Protein 2OOC (pdb70)

CATH classification: 1.20.120.160

InterPro domains:
  IPR008207 Signal transduction histidine kinase, phosphotransfer (Hpt) domain [PF01627] (52-93)
  IPR036641 HPT domain superfamily [G3DSA:1.20.120.160] (1-112)
  IPR036641 HPT domain superfamily [SSF47226] (10-99)

Organism: Caulobacter vibrioides (strain ATCC 19089 / CIP 103742 / CB 15) (NCBI:txid190650)

Sequence (207 aa):
GAVDFAYLEGFAAGDFAVVDEEVLALFRREQAALWAPLDPTHPGWKDAVHTVKGAARGVGAFNLGEVCERRCEAGQQESLEGVRTALDAALLDDIAAYAHEEQALRSLKGAVDFAYLEGFAAGDFAVVDEVLALFREEQAALWAPLDPTHPGWKDAVHTVKGAARGVGAFNLGEVCERCEAGQESLEEGVRTALDAALLDIAAYAHHEEQALRSSLKG

Radius of gyration: 18.31 Å; Cα contacts (8 Å, |Δi|>4): 243; chains: 2; bounding box: 39×39×58 Å

Secondary structure (DSSP, 8-state):
--S-HHHHHHHTTT-HHHHHHHHHHHHHHHHHH----TTSTTHHHHHHHHHHHHHHHT-HHHHHHHHHHHTTSS-HHHHHHHHHHHHHHHHHHHHHHHHHHH-/--S-HHHHHTT-BSBSHHHHHHHHHHHHHHHHH----TTSTTHHHHHHHHHHHHHHHT-HHHHHHHHHHHTTSS-HHHHHHHHHHHHHHHHHHHHHHHHHHHH-

Structure (mmCIF, N/CA/C/O backbone):
data_2OOC
#
_entry.id   2OOC
#
_cell.length_a   62.373
_cell.length_b   62.373
_cell.length_c   115.574
_cell.angle_alpha   90.000
_cell.angle_beta   90.000
_cell.angle_gamma   120.000
#
_symmetry.space_group_name_H-M   'P 32 2 1'
#
loop_
_entity.id
_entity.type
_entity.pdbx_description
1 polymer 'Histidine phosphotransferase'
2 non-polymer 'TETRAETHYLENE GLYCOL'
3 non-polymer GLYCEROL
4 water water
#
loop_
_atom_site.group_PDB
_atom_site.id
_atom_site.type_symbol
_atom_site.label_atom_id
_atom_site.label_alt_id
_atom_site.label_comp_id
_atom_site.label_asym_id
_atom_site.label_entity_id
_atom_site.label_seq_id
_atom_site.pdbx_PDB_ins_code
_atom_site.Cartn_x
_atom_site.Cartn_y
_atom_site.Cartn_z
_atom_site.occupancy
_atom_site.B_iso_or_equiv
_atom_site.auth_seq_id
_atom_site.auth_comp_id
_atom_site.auth_asym_id
_atom_site.auth_atom_id
_atom_site.pdbx_PDB_model_num
ATOM 1 N N . GLY A 1 9 ? 34.061 41.159 2.308 1.00 48.93 8 GLY A N 1
ATOM 2 C CA . GLY A 1 9 ? 33.167 39.977 2.489 1.00 46.20 8 GLY A CA 1
ATOM 3 C C . GLY A 1 9 ? 33.400 38.908 1.425 1.00 42.01 8 GLY A C 1
ATOM 4 O O . GLY A 1 9 ? 33.044 39.091 0.281 1.00 47.78 8 GLY A O 1
ATOM 5 N N . ALA A 1 10 ? 34.009 37.793 1.796 1.00 32.15 9 ALA A N 1
ATOM 6 C CA . ALA A 1 10 ? 34.143 36.627 0.890 1.00 29.96 9 ALA A CA 1
ATOM 7 C C . ALA A 1 10 ? 32.809 35.915 0.675 1.00 27.97 9 ALA A C 1
ATOM 8 O O . ALA A 1 10 ? 32.557 35.306 -0.404 1.00 30.08 9 ALA A O 1
ATOM 10 N N . VAL A 1 11 ? 31.960 35.924 1.699 1.00 25.81 10 VAL A N 1
ATOM 11 C CA . VAL A 1 11 ? 30.721 35.132 1.677 1.00 26.28 10 VAL A CA 1
ATOM 12 C C . VAL A 1 11 ? 29.502 36.027 1.741 1.00 28.69 10 VAL A C 1
ATOM 13 O O . VAL A 1 11 ? 29.428 36.908 2.569 1.00 27.00 10 VAL A O 1
ATOM 17 N N . ASP A 1 12 ? 28.550 35.769 0.839 1.00 25.81 11 ASP A N 1
ATOM 18 C CA . ASP A 1 12 ? 27.305 36.499 0.817 1.00 27.74 11 ASP A CA 1
ATOM 19 C C . ASP A 1 12 ? 26.366 35.857 1.778 1.00 26.00 11 ASP A C 1
ATOM 20 O O . ASP A 1 12 ? 25.661 34.880 1.406 1.00 25.02 11 ASP A O 1
ATOM 25 N N . PHE A 1 13 ? 26.326 36.312 3.033 1.00 23.85 12 PHE A N 1
ATOM 26 C CA . PHE A 1 13 ? 25.555 35.598 4.017 1.00 23.74 12 PHE A CA 1
ATOM 27 C C . PHE A 1 13 ? 24.049 35.770 3.798 1.00 24.25 12 PHE A C 1
ATOM 28 O O . PHE A 1 13 ? 23.230 34.965 4.251 1.00 27.36 12 PHE A O 1
ATOM 36 N N . ALA A 1 14 ? 23.673 36.820 3.043 1.00 23.58 13 ALA A N 1
ATOM 37 C CA . ALA A 1 14 ? 22.256 36.968 2.676 1.00 25.02 13 ALA A CA 1
ATOM 38 C C . ALA A 1 14 ? 21.789 35.774 1.828 1.00 21.69 13 ALA A C 1
ATOM 39 O O . ALA A 1 14 ? 20.665 35.253 1.976 1.00 22.04 13 ALA A O 1
ATOM 41 N N . TYR A 1 15 ? 22.651 35.328 0.918 1.00 23.72 14 TYR A N 1
ATOM 42 C CA . TYR A 1 15 ? 22.361 34.160 0.077 1.00 23.88 14 TYR A CA 1
ATOM 43 C C . TYR A 1 15 ? 22.140 32.922 0.915 1.00 21.94 14 TYR A C 1
ATOM 44 O O . TYR A 1 15 ? 21.143 32.212 0.804 1.00 23.99 14 TYR A O 1
ATOM 53 N N . LEU A 1 16 ? 23.067 32.716 1.852 1.00 23.68 15 LEU A N 1
ATOM 54 C CA . LEU A 1 16 ? 22.944 31.544 2.713 1.00 26.63 15 LEU A CA 1
ATOM 55 C C . LEU A 1 16 ? 21.705 31.605 3.625 1.00 23.96 15 LEU A C 1
ATOM 56 O O . LEU A 1 16 ? 20.955 30.638 3.769 1.00 24.80 15 LEU A O 1
ATOM 61 N N . GLU A 1 17 ? 21.432 32.793 4.180 1.00 24.07 16 GLU A N 1
ATOM 62 C CA . GLU A 1 17 ? 20.264 32.942 4.994 1.00 26.19 16 GLU A CA 1
ATOM 63 C C . GLU A 1 17 ? 19.022 32.726 4.176 1.00 23.03 16 GLU A C 1
ATOM 64 O O . GLU A 1 17 ? 18.024 32.152 4.608 1.00 23.77 16 GLU A O 1
ATOM 70 N N . GLY A 1 18 ? 19.000 33.176 2.904 1.00 22.56 17 GLY A N 1
ATOM 71 C CA . GLY A 1 18 ? 17.849 32.845 2.065 1.00 21.17 17 GLY A CA 1
ATOM 72 C C . GLY A 1 18 ? 17.653 31.342 1.788 1.00 20.53 17 GLY A C 1
ATOM 73 O O . GLY A 1 18 ? 16.544 30.887 1.739 1.00 22.48 17 GLY A O 1
ATOM 74 N N . PHE A 1 19 ? 18.740 30.674 1.480 1.00 23.39 18 PHE A N 1
ATOM 75 C CA . PHE A 1 19 ? 18.742 29.207 1.316 1.00 25.89 18 PHE A CA 1
ATOM 76 C C . PHE A 1 19 ? 18.098 28.522 2.539 1.00 26.50 18 PHE A C 1
ATOM 77 O O . PHE A 1 19 ? 17.289 27.627 2.417 1.00 28.53 18 PHE A O 1
ATOM 85 N N . ALA A 1 20 ? 18.373 29.115 3.690 1.00 27.19 19 ALA A N 1
ATOM 86 C CA . ALA A 1 20 ? 17.837 28.655 4.990 1.00 25.47 19 ALA A CA 1
ATOM 87 C C . ALA A 1 20 ? 16.447 29.165 5.296 1.00 28.09 19 ALA A C 1
ATOM 88 O O . ALA A 1 20 ? 15.873 28.868 6.357 1.00 27.53 19 ALA A O 1
ATOM 90 N N . ALA A 1 21 ? 15.855 29.965 4.408 1.00 25.72 20 ALA A N 1
ATOM 91 C CA . ALA A 1 21 ? 14.603 30.661 4.657 1.00 24.55 20 ALA A CA 1
ATOM 92 C C . ALA A 1 21 ? 14.664 31.416 6.040 1.00 27.50 20 ALA A C 1
ATOM 93 O O . ALA A 1 21 ? 13.679 31.528 6.767 1.00 30.05 20 ALA A O 1
ATOM 95 N N . GLY A 1 22 ? 15.826 31.934 6.377 1.00 26.75 21 GLY A N 1
ATOM 96 C CA . GLY A 1 22 ? 15.953 32.752 7.555 1.00 27.67 21 GLY A CA 1
ATOM 97 C C . GLY A 1 22 ? 16.179 31.957 8.829 1.00 32.36 21 GLY A C 1
ATOM 98 O O . GLY A 1 22 ? 16.396 32.557 9.898 1.00 32.55 21 GLY A O 1
ATOM 99 N N . ASP A 1 23 ? 16.222 30.625 8.719 1.00 25.64 22 ASP A N 1
ATOM 100 C CA . ASP A 1 23 ? 16.320 29.777 9.912 1.00 23.63 22 ASP A CA 1
ATOM 101 C C . ASP A 1 23 ? 17.728 29.490 10.257 1.00 26.66 22 ASP A C 1
ATOM 102 O O . ASP A 1 23 ? 18.488 28.826 9.510 1.00 25.72 22 ASP A O 1
ATOM 107 N N . PHE A 1 24 ? 18.134 29.960 11.422 1.00 27.85 23 PHE A N 1
ATOM 108 C CA . PHE A 1 24 ? 19.521 29.802 11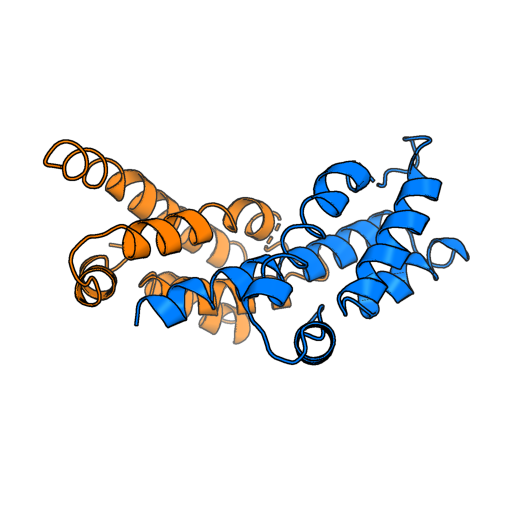.784 1.00 28.57 23 PHE A CA 1
ATOM 109 C C . PHE A 1 24 ? 20.019 28.419 12.056 1.00 25.86 23 PHE A C 1
ATOM 110 O O . PHE A 1 24 ? 21.212 28.208 11.927 1.00 26.35 23 PHE A O 1
ATOM 118 N N . ALA A 1 25 ? 19.146 27.450 12.343 1.00 23.25 24 ALA A N 1
ATOM 119 C CA . ALA A 1 25 ? 19.592 26.092 12.525 1.00 24.34 24 ALA A CA 1
ATOM 120 C C . ALA A 1 25 ? 20.102 25.567 11.175 1.00 25.23 24 ALA A C 1
ATOM 121 O O . ALA A 1 25 ? 21.079 24.794 11.132 1.00 23.83 24 ALA A O 1
ATOM 123 N N . VAL A 1 26 ? 19.420 25.955 10.106 1.00 21.51 25 VAL A N 1
ATOM 124 C CA . VAL A 1 26 ? 19.855 25.481 8.772 1.00 23.04 25 VAL A CA 1
ATOM 125 C C . VAL A 1 26 ? 21.139 26.190 8.337 1.00 21.72 25 VAL A C 1
ATOM 126 O O . VAL A 1 26 ? 22.082 25.576 7.817 1.00 21.61 25 VAL A O 1
ATOM 130 N N . VAL A 1 27 ? 21.231 27.471 8.594 1.00 22.42 26 VAL A N 1
ATOM 131 C CA . VAL A 1 27 ? 22.475 28.180 8.343 1.00 25.08 26 VAL A CA 1
ATOM 132 C C . VAL A 1 27 ? 23.650 27.510 9.056 1.00 24.07 26 VAL A C 1
ATOM 133 O O . VAL A 1 27 ? 24.673 27.210 8.424 1.00 23.83 26 VAL A O 1
ATOM 137 N N . ASP A 1 28 ? 23.478 27.224 10.339 1.00 25.14 27 ASP A N 1
ATOM 138 C CA . ASP A 1 28 ? 24.525 26.623 11.144 1.00 25.38 27 ASP A CA 1
ATOM 139 C C . ASP A 1 28 ? 24.957 25.283 10.559 1.00 22.68 27 ASP A C 1
ATOM 140 O O . ASP A 1 28 ? 26.168 24.965 10.519 1.00 23.18 27 ASP A O 1
ATOM 145 N N . GLU A 1 29 ? 23.973 24.496 10.125 1.00 22.36 28 GLU A N 1
ATOM 146 C CA A GLU A 1 29 ? 24.215 23.178 9.491 0.50 21.01 28 GLU A CA 1
ATOM 147 C CA B GLU A 1 29 ? 24.335 23.183 9.568 0.50 23.85 28 GLU A CA 1
ATOM 148 C C . GLU A 1 29 ? 25.068 23.294 8.241 1.00 23.16 28 GLU A C 1
ATOM 149 O O . GLU A 1 29 ? 26.013 22.533 8.016 1.00 22.98 28 GLU A O 1
ATOM 160 N N . VAL A 1 30 ? 24.658 24.220 7.390 1.00 22.27 29 VAL A N 1
ATOM 161 C CA . VAL A 1 30 ? 25.308 24.347 6.113 1.00 22.72 29 VAL A CA 1
ATOM 162 C C . VAL A 1 30 ? 26.763 24.837 6.296 1.00 26.24 29 VAL A C 1
ATOM 163 O O . VAL A 1 30 ? 27.694 24.361 5.627 1.00 26.01 29 VAL A O 1
ATOM 167 N N . LEU A 1 31 ? 26.934 25.785 7.197 1.00 23.00 30 LEU A N 1
ATOM 168 C CA . LEU A 1 31 ? 28.287 26.304 7.504 1.00 23.06 30 LEU A CA 1
ATOM 169 C C . LEU A 1 31 ? 29.166 25.152 8.010 1.00 23.14 30 LEU A C 1
ATOM 170 O O . LEU A 1 31 ? 30.345 24.997 7.634 1.00 20.98 30 LEU A O 1
ATOM 175 N N . ALA A 1 32 ? 28.605 24.300 8.880 1.00 20.10 31 ALA A N 1
ATOM 176 C CA . ALA A 1 32 ? 29.362 23.160 9.370 1.00 23.03 31 ALA A CA 1
ATOM 177 C C . ALA A 1 32 ? 29.711 22.139 8.268 1.00 22.20 31 ALA A C 1
ATOM 178 O O . ALA A 1 32 ? 30.849 21.680 8.201 1.00 21.65 31 ALA A O 1
ATOM 180 N N . LEU A 1 33 ? 28.779 21.905 7.345 1.00 23.48 32 LEU A N 1
ATOM 181 C CA . LEU A 1 33 ? 29.055 21.046 6.213 1.00 23.91 32 LEU A CA 1
ATOM 182 C C . LEU A 1 33 ? 30.154 21.609 5.321 1.00 22.89 32 LEU A C 1
ATOM 183 O O . LEU A 1 33 ? 31.024 20.876 4.874 1.00 22.46 32 LEU A O 1
ATOM 188 N N . PHE A 1 34 ? 30.134 22.905 5.094 1.00 22.89 33 PHE A N 1
ATOM 189 C CA . PHE A 1 34 ? 31.122 23.521 4.239 1.00 21.96 33 PHE A CA 1
ATOM 190 C C . PHE A 1 34 ? 32.503 23.393 4.879 1.00 22.17 33 PHE A C 1
ATOM 191 O O . PHE A 1 34 ? 33.473 23.081 4.213 1.00 22.60 33 PHE A O 1
ATOM 199 N N . ARG A 1 35 ? 32.572 23.609 6.187 1.00 22.43 34 ARG A N 1
ATOM 200 C CA A ARG A 1 35 ? 33.849 23.520 6.874 0.70 24.26 34 ARG A CA 1
ATOM 201 C CA B ARG A 1 35 ? 33.845 23.512 6.893 0.30 20.90 34 ARG A CA 1
ATOM 202 C C . ARG A 1 35 ? 34.391 22.093 6.801 1.00 23.88 34 ARG A C 1
ATOM 203 O O . ARG A 1 35 ? 35.577 21.870 6.664 1.00 22.41 34 ARG A O 1
ATOM 218 N N . GLU A 1 36 ? 33.491 21.119 6.861 1.00 22.31 35 GLU A N 1
ATOM 219 C CA . GLU A 1 36 ? 33.860 19.708 6.753 1.00 23.92 35 GLU A CA 1
ATOM 220 C C . GLU A 1 36 ? 34.392 19.362 5.371 1.00 23.53 35 GLU A C 1
ATOM 221 O O . GLU A 1 36 ? 35.455 18.692 5.226 1.00 25.22 35 GLU A O 1
ATOM 227 N N . GLN A 1 37 ? 33.705 19.824 4.337 1.00 23.02 36 GLN A N 1
ATOM 228 C CA . GLN A 1 37 ? 34.164 19.641 2.963 1.00 24.47 36 GLN A CA 1
ATOM 229 C C . GLN A 1 37 ? 35.511 20.325 2.777 1.00 26.69 36 GLN A C 1
ATOM 230 O O . GLN A 1 37 ? 36.450 19.752 2.155 1.00 24.61 36 GLN A O 1
ATOM 236 N N . ALA A 1 38 ? 35.678 21.548 3.285 1.00 24.14 37 ALA A N 1
ATOM 237 C CA . ALA A 1 38 ? 36.956 22.255 3.186 1.00 24.09 37 ALA A CA 1
ATOM 238 C C . ALA A 1 38 ? 38.059 21.482 3.853 1.00 23.85 37 ALA A C 1
ATOM 239 O O . ALA A 1 38 ? 39.195 21.346 3.342 1.00 24.45 37 ALA A O 1
ATOM 241 N N . ALA A 1 39 ? 37.812 20.970 5.036 1.00 24.30 38 ALA A N 1
ATOM 242 C CA . ALA A 1 39 ? 38.838 20.144 5.692 1.00 24.49 38 ALA A CA 1
ATOM 243 C C . ALA A 1 39 ? 39.272 18.900 4.908 1.00 23.82 38 ALA A C 1
ATOM 244 O O . ALA A 1 39 ? 40.448 18.560 4.943 1.00 27.98 38 ALA A O 1
ATOM 246 N N . LEU A 1 40 ? 38.347 18.273 4.226 1.00 25.76 39 LEU A N 1
ATOM 247 C CA . LEU A 1 40 ? 38.595 17.084 3.394 1.00 24.67 39 LEU A CA 1
ATOM 248 C C . LEU A 1 40 ? 39.413 17.454 2.146 1.00 28.06 39 LEU A C 1
ATOM 249 O O . LEU A 1 40 ? 40.394 16.778 1.804 1.00 28.07 39 LEU A O 1
ATOM 254 N N . TRP A 1 41 ? 38.971 18.482 1.436 1.00 27.12 40 TRP A N 1
ATOM 255 C CA . TRP A 1 41 ? 39.530 18.760 0.123 1.00 27.05 40 TRP A CA 1
ATOM 256 C C . TRP A 1 41 ? 40.689 19.746 0.093 1.00 27.82 40 TRP A C 1
ATOM 257 O O . TRP A 1 41 ? 41.544 19.677 -0.810 1.00 26.45 40 TRP A O 1
ATOM 268 N N . ALA A 1 42 ? 40.808 20.663 1.049 1.00 25.10 41 ALA A N 1
ATOM 269 C CA . ALA A 1 42 ? 41.838 21.690 0.999 1.00 26.14 41 ALA A CA 1
ATOM 270 C C . ALA A 1 42 ? 43.275 21.165 0.970 1.00 25.82 41 ALA A C 1
ATOM 271 O O . ALA A 1 42 ? 44.128 21.726 0.282 1.00 26.46 41 ALA A O 1
ATOM 273 N N . PRO A 1 43 ? 43.568 20.095 1.711 1.00 25.49 42 PRO A N 1
ATOM 274 C CA . PRO A 1 43 ? 44.905 19.513 1.622 1.00 27.32 42 PRO A CA 1
ATOM 275 C C . PRO A 1 43 ? 45.319 19.071 0.211 1.00 28.69 42 PRO A C 1
ATOM 276 O O . PRO A 1 43 ? 46.516 18.983 -0.064 1.00 29.74 42 PRO A O 1
ATOM 298 N N . LEU A 1 45 ? 44.783 20.818 -2.543 1.00 23.36 44 LEU A N 1
ATOM 299 C CA . LEU A 1 45 ? 44.981 21.991 -3.380 1.00 23.85 44 LEU A CA 1
ATOM 300 C C . LEU A 1 45 ? 46.456 22.292 -3.527 1.00 24.04 44 LEU A C 1
ATOM 301 O O . LEU A 1 45 ? 47.001 23.330 -3.049 1.00 25.55 44 LEU A O 1
ATOM 306 N N . ASP A 1 46 ? 47.133 21.396 -4.223 1.00 23.61 45 ASP A N 1
ATOM 307 C CA . ASP A 1 46 ? 48.605 21.400 -4.346 1.00 25.50 45 ASP A CA 1
ATOM 308 C C . ASP A 1 46 ? 48.864 20.736 -5.684 1.00 25.12 45 ASP A C 1
ATOM 309 O O . ASP A 1 46 ? 48.381 19.635 -5.912 1.00 23.18 45 ASP A O 1
ATOM 314 N N . PRO A 1 47 ? 49.650 21.349 -6.582 1.00 25.76 46 PRO A N 1
ATOM 315 C CA . PRO A 1 47 ? 49.844 20.731 -7.903 1.00 27.09 46 PRO A CA 1
ATOM 316 C C . PRO A 1 47 ? 50.498 19.339 -7.896 1.00 26.14 46 PRO A C 1
ATOM 317 O O . PRO A 1 47 ? 50.353 18.616 -8.876 1.00 29.25 46 PRO A O 1
ATOM 321 N N . THR A 1 48 ? 51.168 18.953 -6.806 1.00 27.66 47 THR A N 1
ATOM 322 C CA . THR A 1 48 ? 51.789 17.677 -6.703 1.00 26.88 47 THR A CA 1
ATOM 323 C C . THR A 1 48 ? 50.860 16.663 -6.037 1.00 24.30 47 THR A C 1
ATOM 324 O O . THR A 1 48 ? 51.257 15.531 -5.870 1.00 25.63 47 THR A O 1
ATOM 328 N N . HIS A 1 49 ? 49.605 17.035 -5.705 1.00 22.87 48 HIS A N 1
ATOM 329 C CA . HIS A 1 49 ? 48.655 16.077 -5.197 1.00 23.03 48 HIS A CA 1
ATOM 330 C C . HIS A 1 49 ? 47.680 15.773 -6.343 1.00 20.85 48 HIS A C 1
ATOM 331 O O . HIS A 1 49 ? 46.962 16.678 -6.787 1.00 21.40 48 HIS A O 1
ATOM 338 N N . PRO A 1 50 ? 47.660 14.533 -6.846 1.00 21.18 49 PRO A N 1
ATOM 339 C CA . PRO A 1 50 ? 46.711 14.156 -7.912 1.00 19.17 49 PRO A CA 1
ATOM 340 C C . PRO A 1 50 ? 45.233 14.467 -7.695 1.00 19.88 49 PRO A C 1
ATOM 341 O O . PRO A 1 50 ? 44.463 14.465 -8.655 1.00 20.31 49 PRO A O 1
ATOM 345 N N . GLY A 1 51 ? 44.812 14.650 -6.432 1.00 17.95 50 GLY A N 1
ATOM 346 C CA . GLY A 1 51 ? 43.465 15.156 -6.127 1.00 20.78 50 GLY A CA 1
ATOM 347 C C . GLY A 1 51 ? 43.114 16.552 -6.479 1.00 20.31 50 GLY A C 1
ATOM 348 O O . GLY A 1 51 ? 41.970 16.922 -6.315 1.00 20.06 50 GLY A O 1
ATOM 349 N N . TRP A 1 52 ? 44.101 17.337 -6.892 1.00 21.33 51 TRP A N 1
ATOM 350 C CA . TRP A 1 52 ? 43.902 18.758 -7.003 1.00 21.37 51 TRP A CA 1
ATOM 351 C C . TRP A 1 52 ? 42.753 19.160 -7.893 1.00 24.53 51 TRP A C 1
ATOM 352 O O . TRP A 1 52 ? 41.972 20.058 -7.542 1.00 21.46 51 TRP A O 1
ATOM 363 N N . LYS A 1 53 ? 42.592 18.479 -9.022 1.00 21.31 52 LYS A N 1
ATOM 364 C CA . LYS A 1 53 ? 41.589 18.876 -9.991 1.00 21.99 52 LYS A CA 1
ATOM 365 C C . LYS A 1 53 ? 40.222 18.588 -9.443 1.00 24.13 52 LYS A C 1
ATOM 366 O O . LYS A 1 53 ? 39.286 19.381 -9.600 1.00 22.84 52 LYS A O 1
ATOM 372 N N . ASP A 1 54 ? 40.072 17.409 -8.843 1.00 22.07 53 ASP A N 1
ATOM 373 C CA . AS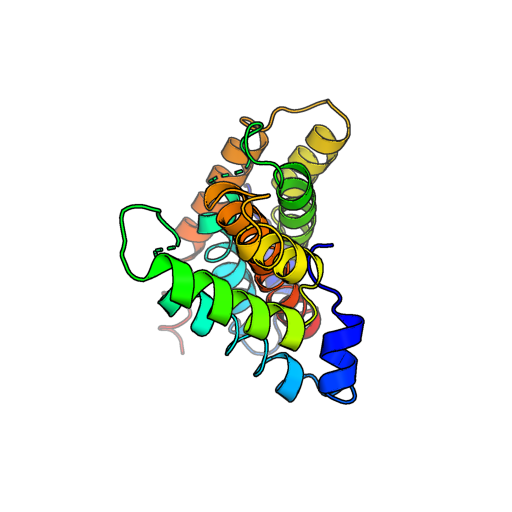P A 1 54 ? 38.798 17.055 -8.222 1.00 20.88 53 ASP A CA 1
ATOM 374 C C . ASP A 1 54 ? 38.479 17.980 -7.060 1.00 21.15 53 ASP A C 1
ATOM 375 O O . ASP A 1 54 ? 37.340 18.295 -6.818 1.00 21.18 53 ASP A O 1
ATOM 380 N N . ALA A 1 55 ? 39.483 18.326 -6.306 1.00 20.33 54 ALA A N 1
ATOM 381 C CA . ALA A 1 55 ? 39.360 19.281 -5.204 1.00 22.07 54 ALA A CA 1
ATOM 382 C C . ALA A 1 55 ? 38.858 20.627 -5.699 1.00 19.82 54 ALA A C 1
ATOM 383 O O . ALA A 1 55 ? 37.924 21.207 -5.090 1.00 19.82 54 ALA A O 1
ATOM 385 N N . VAL A 1 56 ? 39.433 21.163 -6.763 1.00 22.95 55 VAL A N 1
ATOM 386 C CA . VAL A 1 56 ? 38.975 22.463 -7.283 1.00 20.54 55 VAL A CA 1
ATOM 387 C C . VAL A 1 56 ? 37.519 22.360 -7.691 1.00 22.29 55 VAL A C 1
ATOM 388 O O . VAL A 1 56 ? 36.695 23.248 -7.367 1.00 23.39 55 VAL A O 1
ATOM 392 N N . HIS A 1 57 ? 37.151 21.296 -8.390 1.00 20.82 56 HIS A N 1
ATOM 393 C CA . HIS A 1 57 ? 35.774 21.100 -8.785 1.00 20.39 56 HIS A CA 1
ATOM 394 C C . HIS A 1 57 ? 34.817 21.055 -7.602 1.00 23.04 56 HIS A C 1
ATOM 395 O O . HIS A 1 57 ? 33.752 21.641 -7.623 1.00 21.79 56 HIS A O 1
ATOM 402 N N . THR A 1 58 ? 35.190 20.303 -6.572 1.00 23.61 57 THR A N 1
ATOM 403 C CA . THR A 1 58 ? 34.339 20.078 -5.429 1.00 22.81 57 THR A CA 1
ATOM 404 C C . THR A 1 58 ? 34.211 21.375 -4.623 1.00 21.43 57 THR A C 1
ATOM 405 O O . THR A 1 58 ? 33.128 21.792 -4.249 1.00 22.52 57 THR A O 1
ATOM 409 N N . VAL A 1 59 ? 35.323 22.066 -4.383 1.00 21.49 58 VAL A N 1
ATOM 410 C CA . VAL A 1 59 ? 35.311 23.375 -3.690 1.00 21.58 58 VAL A CA 1
ATOM 411 C C . VAL A 1 59 ? 34.453 24.345 -4.448 1.00 21.98 58 VAL A C 1
ATOM 412 O O . VAL A 1 59 ? 33.702 25.108 -3.825 1.00 23.10 58 VAL A O 1
ATOM 416 N N . LYS A 1 60 ? 34.520 24.331 -5.775 1.00 20.84 59 LYS A N 1
ATOM 417 C CA . LYS A 1 60 ? 33.761 25.261 -6.584 1.00 21.71 59 LYS A CA 1
ATOM 418 C C . LYS A 1 60 ? 32.288 25.095 -6.304 1.00 22.77 59 LYS A C 1
ATOM 419 O O . LYS A 1 60 ? 31.574 26.072 -6.067 1.00 22.94 59 LYS A O 1
ATOM 425 N N . GLY A 1 61 ? 31.827 23.860 -6.291 1.00 22.44 60 GLY A N 1
ATOM 426 C CA . GLY A 1 61 ? 30.408 23.655 -6.075 1.00 25.56 60 GLY A CA 1
ATOM 427 C C . GLY A 1 61 ? 29.965 23.957 -4.652 1.00 25.95 60 GLY A C 1
ATOM 428 O O . GLY A 1 61 ? 28.850 24.497 -4.420 1.00 23.11 60 GLY A O 1
ATOM 429 N N . ALA A 1 62 ? 30.820 23.633 -3.681 1.00 23.09 61 ALA A N 1
ATOM 430 C CA .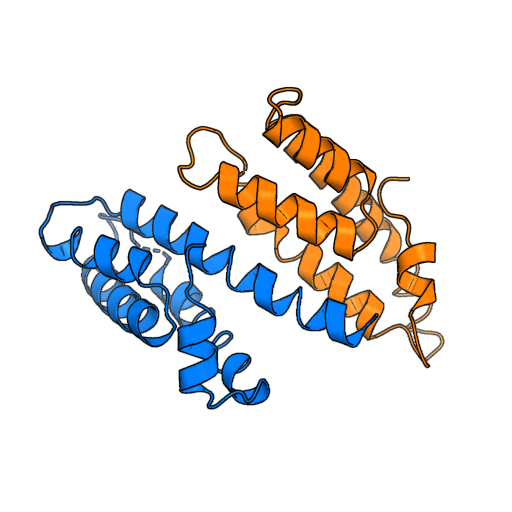 ALA A 1 62 ? 30.506 23.902 -2.264 1.00 22.19 61 ALA A CA 1
ATOM 431 C C . ALA A 1 62 ? 30.427 25.388 -2.046 1.00 22.61 61 ALA A C 1
ATOM 432 O O . ALA A 1 62 ? 29.565 25.908 -1.328 1.00 23.39 61 ALA A O 1
ATOM 434 N N . ALA A 1 63 ? 31.361 26.057 -2.660 1.00 20.31 62 ALA A N 1
ATOM 435 C CA . ALA A 1 63 ? 31.406 27.520 -2.563 1.00 21.05 62 ALA A CA 1
ATOM 436 C C . ALA A 1 63 ? 30.128 28.189 -3.078 1.00 23.00 62 ALA A C 1
ATOM 437 O O . ALA A 1 63 ? 29.511 29.072 -2.440 1.00 23.46 62 ALA A O 1
ATOM 439 N N . ARG A 1 64 ? 29.745 27.782 -4.269 1.00 23.17 63 ARG A N 1
ATOM 440 C CA . ARG A 1 64 ? 28.554 28.372 -4.895 1.00 26.56 63 ARG A CA 1
ATOM 441 C C . ARG A 1 64 ? 27.309 27.977 -4.116 1.00 28.73 63 ARG A C 1
ATOM 442 O O . ARG A 1 64 ? 26.327 28.723 -4.092 1.00 32.45 63 ARG A O 1
ATOM 450 N N . GLY A 1 65 ? 27.380 26.865 -3.409 1.00 25.69 64 GLY A N 1
ATOM 451 C CA . GLY A 1 65 ? 26.272 26.364 -2.628 1.00 30.45 64 GLY A CA 1
ATOM 452 C C . GLY A 1 65 ? 25.981 27.224 -1.436 1.00 31.17 64 GLY A C 1
ATOM 453 O O . GLY A 1 65 ? 24.836 27.375 -1.046 1.00 35.57 64 GLY A O 1
ATOM 454 N N . VAL A 1 66 ? 27.024 27.766 -0.819 1.00 28.88 65 VAL A N 1
ATOM 455 C CA . VAL A 1 66 ? 26.916 28.582 0.390 1.00 29.10 65 VAL A CA 1
ATOM 456 C C . VAL A 1 66 ? 27.043 30.087 0.234 1.00 28.35 65 VAL A C 1
ATOM 457 O O . VAL A 1 66 ? 26.950 30.821 1.229 1.00 31.65 65 VAL A O 1
ATOM 461 N N . GLY A 1 67 ? 27.226 30.596 -0.976 1.00 25.59 66 GLY A N 1
ATOM 462 C CA . GLY A 1 67 ? 27.350 32.019 -1.149 1.00 25.25 66 GLY A CA 1
ATOM 463 C C . GLY A 1 67 ? 28.774 32.530 -1.197 1.00 24.38 66 GLY A C 1
ATOM 464 O O . GLY A 1 67 ? 28.952 33.719 -1.181 1.00 22.60 66 GLY A O 1
ATOM 465 N N . ALA A 1 68 ? 29.788 31.678 -1.282 1.00 22.64 67 ALA A N 1
ATOM 466 C CA . ALA A 1 68 ? 31.210 32.085 -1.411 1.00 22.05 67 ALA A CA 1
ATOM 467 C C . ALA A 1 68 ? 31.471 32.237 -2.886 1.00 22.63 67 ALA A C 1
ATOM 468 O O . ALA A 1 68 ? 32.197 31.445 -3.506 1.00 21.12 67 ALA A O 1
ATOM 470 N N . PHE A 1 69 ? 30.862 33.260 -3.465 1.00 21.98 68 PHE A N 1
ATOM 471 C CA . PHE A 1 69 ? 30.846 33.396 -4.930 1.00 23.32 68 PHE A CA 1
ATOM 472 C C . PHE A 1 69 ? 32.207 33.718 -5.492 1.00 23.79 68 PHE A C 1
ATOM 473 O O . PHE A 1 69 ? 32.541 33.202 -6.557 1.00 22.03 68 PHE A O 1
ATOM 481 N N . ASN A 1 70 ? 32.975 34.562 -4.792 1.00 23.66 69 ASN A N 1
ATOM 482 C CA . ASN A 1 70 ? 34.331 34.853 -5.261 1.00 22.26 69 ASN A CA 1
ATOM 483 C C . ASN A 1 70 ? 35.193 33.575 -5.331 1.00 20.81 69 ASN A C 1
ATOM 484 O O . ASN A 1 70 ? 35.871 33.339 -6.308 1.00 22.23 69 ASN A O 1
ATOM 489 N N . LEU A 1 71 ? 35.111 32.726 -4.290 1.00 20.91 70 LEU A N 1
ATOM 490 C CA . LEU A 1 71 ? 35.829 31.466 -4.298 1.00 21.80 70 LEU A CA 1
ATOM 491 C C . LEU A 1 71 ? 35.416 30.608 -5.477 1.00 21.04 70 LEU A C 1
ATOM 492 O O . LEU A 1 71 ? 36.204 29.985 -6.160 1.00 21.54 70 LEU A O 1
ATOM 497 N N . GLY A 1 72 ? 34.112 30.514 -5.737 1.00 18.63 71 GLY A N 1
ATOM 498 C CA . GLY A 1 72 ? 33.639 29.821 -6.897 1.00 20.35 71 GLY A CA 1
ATOM 499 C C . GLY A 1 72 ? 34.245 30.313 -8.194 1.00 21.93 71 GLY A C 1
ATOM 500 O O . GLY A 1 72 ? 34.663 29.508 -9.008 1.00 21.68 71 GLY A O 1
ATOM 501 N N . GLU A 1 73 ? 34.308 31.615 -8.350 1.00 21.23 72 GLU A N 1
ATOM 502 C CA . GLU A 1 73 ? 34.931 32.217 -9.539 1.00 22.08 72 GLU A CA 1
ATOM 503 C C . GLU A 1 73 ? 36.384 31.894 -9.655 1.00 22.02 72 GLU A C 1
ATOM 504 O O . GLU A 1 73 ? 36.868 31.611 -10.734 1.00 22.45 72 GLU A O 1
ATOM 507 N N . VAL A 1 74 ? 37.130 32.008 -8.563 1.00 22.22 73 VAL A N 1
ATOM 508 C CA . VAL A 1 74 ? 38.542 31.685 -8.549 1.00 21.98 73 VAL A CA 1
ATOM 509 C C . VAL A 1 74 ? 38.750 30.233 -8.948 1.00 22.13 73 VAL A C 1
ATOM 510 O O . VAL A 1 74 ? 39.622 29.887 -9.740 1.00 22.55 73 VAL A O 1
ATOM 514 N N . CYS A 1 75 ? 37.917 29.335 -8.455 1.00 21.11 74 CYS A N 1
ATOM 515 C CA . CYS A 1 75 ? 38.005 27.953 -8.858 1.00 22.81 74 CYS A CA 1
ATOM 516 C C . CYS A 1 75 ? 37.755 27.756 -10.357 1.00 25.72 74 CYS A C 1
ATOM 517 O O . CYS A 1 75 ? 38.432 26.963 -10.958 1.00 25.37 74 CYS A O 1
ATOM 520 N N . GLU A 1 76 ? 36.748 28.424 -10.883 1.00 23.96 75 GLU A N 1
ATOM 521 C CA . GLU A 1 76 ? 36.422 28.352 -12.346 1.00 24.36 75 GLU A CA 1
ATOM 522 C C . GLU A 1 76 ? 37.602 28.859 -13.134 1.00 25.97 75 GLU A C 1
ATOM 523 O O . GLU A 1 76 ? 37.954 28.227 -14.143 1.00 28.17 75 GLU A O 1
ATOM 527 N N . ARG A 1 77 ? 38.238 29.930 -12.677 1.00 26.55 76 ARG A N 1
ATOM 528 C CA A ARG A 1 77 ? 39.395 30.495 -13.378 0.50 27.47 76 ARG A CA 1
ATOM 529 C CA B ARG A 1 77 ? 39.382 30.481 -13.399 0.50 27.02 76 ARG A CA 1
ATOM 530 C C . ARG A 1 77 ? 40.580 29.538 -13.316 1.00 29.58 76 ARG A C 1
ATOM 531 O O . ARG A 1 77 ? 41.325 29.385 -14.281 1.00 27.29 76 ARG A O 1
ATOM 546 N N . CYS A 1 78 ? 40.760 28.863 -12.173 1.00 24.89 77 CYS A N 1
ATOM 547 C CA . CYS A 1 78 ? 41.838 27.906 -12.004 1.00 24.79 77 CYS A CA 1
ATOM 548 C C . CYS A 1 78 ? 41.618 26.782 -13.029 1.00 27.42 77 CYS A C 1
ATOM 549 O O . CYS A 1 78 ? 42.550 26.377 -13.717 1.00 27.87 77 CYS A O 1
ATOM 552 N N . GLU A 1 79 ? 40.377 26.327 -13.174 1.00 27.26 78 GLU A N 1
ATOM 553 C CA . GLU A 1 79 ? 40.044 25.280 -14.127 1.00 30.81 78 GLU A CA 1
ATOM 554 C C . GLU A 1 79 ? 40.343 25.737 -15.558 1.00 31.63 78 GLU A C 1
ATOM 555 O O . GLU A 1 79 ? 40.643 24.897 -16.404 1.00 35.47 78 GLU A O 1
ATOM 561 N N . ALA A 1 80 ? 40.264 27.030 -15.813 1.00 30.54 79 ALA A N 1
ATOM 562 C CA . ALA A 1 80 ? 40.554 27.632 -17.145 1.00 31.72 79 ALA A CA 1
ATOM 563 C C . ALA A 1 80 ? 42.049 27.939 -17.308 1.00 37.05 79 ALA A C 1
ATOM 564 O O . ALA A 1 80 ? 42.453 28.513 -18.338 1.00 39.32 79 ALA A O 1
ATOM 566 N N . GLY A 1 81 ? 42.870 27.563 -16.323 1.00 35.18 80 GLY A N 1
ATOM 567 C CA . GLY A 1 81 ? 44.270 27.883 -16.301 1.00 32.99 80 GLY A CA 1
ATOM 568 C C . GLY A 1 81 ? 44.606 29.332 -16.057 1.00 35.26 80 GLY A C 1
ATOM 569 O O . GLY A 1 81 ? 45.765 29.709 -16.263 1.00 37.16 80 GLY A O 1
ATOM 570 N N . GLN A 1 82 ? 43.634 30.132 -15.571 1.00 32.84 81 GLN A N 1
ATOM 571 C CA A GLN A 1 82 ? 43.751 31.584 -15.346 0.50 34.53 81 GLN A CA 1
ATOM 572 C CA B GLN A 1 82 ? 43.865 31.552 -15.353 0.50 32.73 81 GLN A CA 1
ATOM 573 C C . GLN A 1 82 ? 44.085 31.956 -13.893 1.00 33.50 81 GLN A C 1
ATOM 574 O O . GLN A 1 82 ? 44.267 33.129 -13.579 1.00 36.87 81 GLN A O 1
ATOM 585 N N . GLU A 1 83 ? 44.126 30.973 -13.009 1.00 31.51 82 GLU A N 1
ATOM 586 C CA . GLU A 1 83 ? 44.444 31.196 -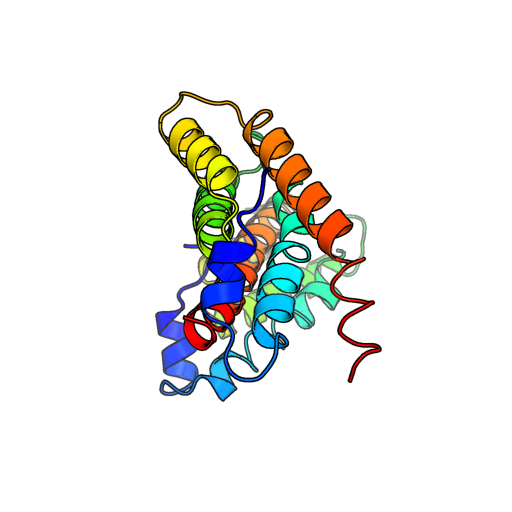11.599 1.00 29.06 82 GLU A CA 1
ATOM 587 C C . GLU A 1 83 ? 45.250 29.985 -11.153 1.00 27.16 82 GLU A C 1
ATOM 588 O O . GLU A 1 83 ? 45.016 28.846 -11.590 1.00 28.56 82 GLU A O 1
ATOM 594 N N . SER A 1 84 ? 46.102 30.214 -10.170 1.00 26.38 83 SER A N 1
ATOM 595 C CA . SER A 1 84 ? 46.892 29.152 -9.565 1.00 25.17 83 SER A CA 1
ATOM 596 C C . SER A 1 84 ? 46.149 28.472 -8.414 1.00 25.44 83 SER A C 1
ATOM 597 O O . SER A 1 84 ? 45.182 28.981 -7.871 1.00 24.84 83 SER A O 1
ATOM 600 N N . LEU A 1 85 ? 46.657 27.326 -8.013 1.00 23.24 84 LEU A N 1
ATOM 601 C CA . LEU A 1 85 ? 46.182 26.668 -6.793 1.00 24.09 84 LEU A CA 1
ATOM 602 C C . LEU A 1 85 ? 46.425 27.524 -5.564 1.00 22.92 84 LEU A C 1
ATOM 603 O O . LEU A 1 85 ? 45.617 27.556 -4.641 1.00 22.58 84 LEU A O 1
ATOM 608 N N . GLU A 1 86 ? 47.502 28.297 -5.546 1.00 24.17 85 GLU A N 1
ATOM 609 C CA . GLU A 1 86 ? 47.669 29.234 -4.470 1.00 27.33 85 GLU A CA 1
ATOM 610 C C . GLU A 1 86 ? 46.521 30.257 -4.383 1.00 20.26 85 GLU A C 1
ATOM 611 O O . GLU A 1 86 ? 46.037 30.603 -3.277 1.00 23.02 85 GLU A O 1
ATOM 617 N N . GLY A 1 87 ? 46.044 30.701 -5.535 1.00 22.39 86 GLY A N 1
ATOM 618 C CA . GLY A 1 87 ? 44.928 31.625 -5.583 1.00 25.16 86 GLY A CA 1
ATOM 619 C C . GLY A 1 87 ? 43.630 31.007 -5.047 1.00 24.59 86 GLY A C 1
ATOM 620 O O . GLY A 1 87 ? 42.807 31.653 -4.383 1.00 23.83 86 GLY A O 1
ATOM 621 N N . VAL A 1 88 ? 43.414 29.726 -5.364 1.00 22.42 87 VAL A N 1
ATOM 622 C CA . VAL A 1 88 ? 42.304 28.978 -4.768 1.00 21.96 87 VAL A CA 1
ATOM 623 C C . VAL A 1 88 ? 42.431 28.870 -3.242 1.00 18.42 87 VAL A C 1
ATOM 624 O O . VAL A 1 88 ? 41.482 29.140 -2.520 1.00 21.31 87 VAL A O 1
ATOM 628 N N . ARG A 1 89 ? 43.629 28.525 -2.768 1.00 20.63 88 ARG A N 1
ATOM 629 C CA . ARG A 1 89 ? 43.866 28.422 -1.350 1.00 21.48 88 ARG A CA 1
ATOM 630 C C . ARG A 1 89 ? 43.597 29.713 -0.600 1.00 21.85 88 ARG A C 1
ATOM 631 O O . ARG A 1 89 ? 42.982 29.706 0.463 1.00 23.82 88 ARG A O 1
ATOM 639 N N . THR A 1 90 ? 44.051 30.837 -1.166 1.00 22.20 89 THR A N 1
ATOM 640 C CA . THR A 1 90 ? 43.863 32.106 -0.453 1.00 23.11 89 THR A CA 1
ATOM 641 C C . THR A 1 90 ? 42.419 32.604 -0.517 1.00 19.88 89 THR A C 1
ATOM 642 O O . THR A 1 90 ? 41.947 33.165 0.457 1.00 21.92 89 THR A O 1
ATOM 646 N N . ALA A 1 91 ? 41.697 32.287 -1.607 1.00 19.47 90 ALA A N 1
ATOM 647 C CA . ALA A 1 91 ? 40.242 32.528 -1.690 1.00 21.99 90 ALA A CA 1
ATOM 648 C C . ALA A 1 91 ? 39.475 31.677 -0.674 1.00 20.34 90 ALA A C 1
ATOM 649 O O . ALA A 1 91 ? 38.553 32.146 -0.031 1.00 22.96 90 ALA A O 1
ATOM 651 N N . LEU A 1 92 ? 39.935 30.426 -0.484 1.00 19.08 91 LEU A N 1
ATOM 652 C CA . LEU A 1 92 ? 39.342 29.507 0.470 1.00 20.43 91 LEU A CA 1
ATOM 653 C C . LEU A 1 92 ? 39.595 30.011 1.908 1.00 18.28 91 LEU A C 1
ATOM 654 O O . LEU A 1 92 ? 38.689 30.068 2.736 1.00 20.52 91 LEU A O 1
ATOM 659 N N . ASP A 1 93 ? 40.836 30.493 2.144 1.00 20.39 92 ASP A N 1
ATOM 660 C CA . ASP A 1 93 ? 41.133 31.115 3.448 1.00 22.01 92 ASP A CA 1
ATOM 661 C C . ASP A 1 93 ? 40.143 32.247 3.757 1.00 18.92 92 ASP A C 1
ATOM 662 O O . ASP A 1 93 ? 39.621 32.334 4.873 1.00 19.76 92 ASP A O 1
ATOM 667 N N . ALA A 1 94 ? 39.876 33.141 2.792 1.00 20.17 93 ALA A N 1
ATOM 668 C CA . ALA A 1 94 ? 38.974 34.274 3.015 1.00 21.41 93 ALA A CA 1
ATOM 669 C C . ALA A 1 94 ? 37.550 33.790 3.286 1.00 20.61 93 ALA A C 1
ATOM 670 O O . ALA A 1 94 ? 36.860 34.364 4.127 1.00 21.68 93 ALA A O 1
ATOM 672 N N . ALA A 1 95 ? 37.095 32.716 2.619 1.00 22.54 94 ALA A N 1
ATOM 673 C CA . ALA A 1 95 ? 35.766 32.251 2.846 1.00 21.16 94 ALA A CA 1
ATOM 674 C C . ALA A 1 95 ? 35.682 31.607 4.255 1.00 19.01 94 ALA A C 1
ATOM 675 O O . ALA A 1 95 ? 34.698 31.881 4.999 1.00 21.52 94 ALA A O 1
ATOM 677 N N . 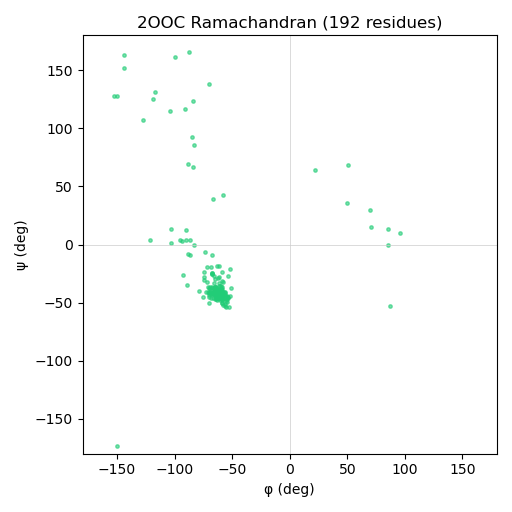LEU A 1 96 ? 36.716 30.832 4.637 1.00 19.92 95 LEU A N 1
ATOM 678 C CA . LEU A 1 96 ? 36.724 30.208 5.943 1.00 18.86 95 LEU A CA 1
ATOM 679 C C . LEU A 1 96 ? 36.774 31.260 7.090 1.00 21.13 95 LEU A C 1
ATOM 680 O O . LEU A 1 96 ? 36.189 31.091 8.140 1.00 20.66 95 LEU A O 1
ATOM 685 N N . LEU A 1 97 ? 37.516 32.342 6.836 1.00 21.83 96 LEU A N 1
ATOM 686 C CA . LEU A 1 97 ? 37.658 33.451 7.781 1.00 20.79 96 LEU A CA 1
ATOM 687 C C . LEU A 1 97 ? 36.304 34.024 8.104 1.00 19.63 96 LEU A C 1
ATOM 688 O O . LEU A 1 97 ? 35.926 34.203 9.254 1.00 19.85 96 LEU A O 1
ATOM 693 N N . ASP A 1 98 ? 35.554 34.242 7.021 1.00 19.65 97 ASP A N 1
ATOM 694 C CA A ASP A 1 98 ? 34.203 34.809 7.094 0.50 19.81 97 ASP A CA 1
ATOM 695 C CA B ASP A 1 98 ? 34.225 34.824 7.186 0.50 19.88 97 ASP A CA 1
ATOM 696 C C . ASP A 1 98 ? 33.229 33.872 7.811 1.00 21.49 97 ASP A C 1
ATOM 697 O O . ASP A 1 98 ? 32.499 34.273 8.681 1.00 22.10 97 ASP A O 1
ATOM 706 N N . ILE A 1 99 ? 33.268 32.621 7.415 1.00 23.08 98 ILE A N 1
ATOM 707 C CA . ILE A 1 99 ? 32.364 31.614 7.968 1.00 23.56 98 ILE A CA 1
ATOM 708 C C . ILE A 1 99 ? 32.611 31.407 9.441 1.00 24.53 98 ILE A C 1
ATOM 709 O O . ILE A 1 99 ? 31.660 31.367 10.245 1.00 24.27 98 ILE A O 1
ATOM 714 N N . ALA A 1 100 ? 33.884 31.310 9.839 1.00 22.22 99 ALA A N 1
ATOM 715 C CA . ALA A 1 100 ? 34.208 31.138 11.245 1.00 24.00 99 ALA A CA 1
ATOM 716 C C . ALA A 1 100 ? 33.760 32.329 12.091 1.00 24.55 99 ALA A C 1
ATOM 717 O O . ALA A 1 100 ? 33.242 32.247 13.209 1.00 23.77 99 ALA A O 1
ATOM 719 N N . ALA A 1 101 ? 33.940 33.520 11.542 1.00 21.33 100 ALA A N 1
ATOM 720 C CA . ALA A 1 101 ? 33.552 34.743 12.211 1.00 21.94 100 ALA A CA 1
ATOM 721 C C . ALA A 1 101 ? 32.033 34.902 12.374 1.00 23.01 100 ALA A C 1
ATOM 722 O O . ALA A 1 101 ? 31.539 35.423 13.372 1.00 25.00 100 ALA A O 1
ATOM 724 N N . TYR A 1 102 ? 31.282 34.443 11.356 1.00 23.55 101 TYR A N 1
ATOM 725 C CA . TYR A 1 102 ? 29.834 34.472 11.402 1.00 25.48 101 TYR A CA 1
ATOM 726 C C . TYR A 1 102 ? 29.345 33.537 12.494 1.00 26.48 101 TYR A C 1
ATOM 727 O O . TYR A 1 102 ? 28.473 33.927 13.262 1.00 27.03 101 TYR A O 1
ATOM 736 N N . ALA A 1 103 ? 29.929 32.357 12.579 1.00 26.92 102 ALA A N 1
ATOM 737 C CA . ALA A 1 103 ? 29.591 31.410 13.659 1.00 29.51 102 ALA A CA 1
ATOM 738 C C . ALA A 1 103 ? 29.894 32.012 15.031 1.00 30.11 102 ALA A C 1
ATOM 739 O O . ALA A 1 103 ? 29.109 31.945 15.984 1.00 29.68 102 ALA A O 1
ATOM 741 N N . HIS A 1 104 ? 31.039 32.694 15.157 1.00 25.62 103 HIS A N 1
ATOM 742 C CA . HIS A 1 104 ? 31.371 33.359 16.379 1.00 23.54 103 HIS A CA 1
ATOM 743 C C . HIS A 1 104 ? 30.407 34.455 16.807 1.00 27.64 103 HIS A C 1
ATOM 744 O O . HIS A 1 104 ? 30.055 34.590 17.965 1.00 30.47 103 HIS A O 1
ATOM 751 N N . GLU A 1 105 ? 30.024 35.271 15.839 1.00 26.89 104 GLU A N 1
ATOM 752 C CA A GLU A 1 105 ? 29.056 36.322 16.027 0.50 29.58 104 GLU A CA 1
ATOM 753 C CA B GLU A 1 105 ? 29.066 36.337 16.052 0.50 29.00 104 GLU A CA 1
ATOM 754 C C . GLU A 1 105 ? 27.721 35.780 16.531 1.00 29.92 104 GLU A C 1
ATOM 755 O O . GLU A 1 105 ? 27.097 36.416 17.380 1.00 33.20 104 GLU A O 1
ATOM 766 N N . GLN A 1 106 ? 27.303 34.636 15.994 1.00 32.48 105 GLN A N 1
ATOM 767 C CA . GLN A 1 106 ? 26.041 34.009 16.448 1.00 38.08 105 GLN A CA 1
ATOM 768 C C . GLN A 1 106 ? 26.169 33.703 17.931 1.00 40.59 105 GLN A C 1
ATOM 769 O O . GLN A 1 106 ? 25.261 34.012 18.727 1.00 39.05 105 GLN A O 1
ATOM 775 N N . ALA A 1 107 ? 27.316 33.159 18.332 1.00 37.10 106 ALA A N 1
ATOM 776 C CA . ALA A 1 107 ? 27.547 32.785 19.729 1.00 35.42 106 ALA A CA 1
ATOM 777 C C . ALA A 1 107 ? 27.583 34.010 20.608 1.00 36.84 106 ALA A C 1
ATOM 778 O O . ALA A 1 107 ? 27.018 33.995 21.713 1.00 36.21 106 ALA A O 1
ATOM 780 N N . LEU A 1 108 ? 28.201 35.095 20.132 1.00 29.48 107 LEU A N 1
ATOM 781 C CA . LEU A 1 108 ? 28.301 36.311 20.877 1.00 29.77 107 LEU A CA 1
ATOM 782 C C . LEU A 1 108 ? 26.904 36.943 21.096 1.00 32.38 107 LEU A C 1
ATOM 783 O O . LEU A 1 108 ? 26.631 37.488 22.170 1.00 33.61 107 LEU A O 1
ATOM 788 N N . ARG A 1 109 ? 26.098 36.846 20.061 1.00 36.92 108 ARG A N 1
ATOM 789 C CA . ARG A 1 109 ? 24.712 37.381 20.081 1.00 40.75 108 ARG A CA 1
ATOM 790 C C . ARG A 1 109 ? 23.927 36.614 21.161 1.00 45.40 108 ARG A C 1
ATOM 791 O O . ARG A 1 109 ? 23.286 37.224 22.049 1.00 46.30 108 ARG A O 1
ATOM 793 N N . SER A 1 110 ? 24.042 35.291 21.142 1.00 45.94 109 SER A N 1
ATOM 794 C CA . SER A 1 110 ? 23.378 34.477 22.153 1.00 49.07 109 SER A CA 1
ATOM 795 C C . SER A 1 110 ? 23.817 34.816 23.589 1.00 48.92 109 SER A C 1
ATOM 796 O O . SER A 1 110 ? 23.015 34.732 24.530 1.00 51.04 109 SER A O 1
ATOM 799 N N . LEU A 1 111 ? 25.062 35.241 23.764 1.00 44.91 110 LEU A N 1
ATOM 800 C CA . LEU A 1 111 ? 25.571 35.657 25.057 1.00 44.30 110 LEU A CA 1
ATOM 801 C C . LEU A 1 111 ? 25.066 37.037 25.512 1.00 45.86 110 LEU A C 1
ATOM 802 O O . LEU A 1 111 ? 24.678 37.187 26.684 1.00 46.30 110 LEU A O 1
ATOM 807 N N . LYS A 1 112 ? 25.070 38.042 24.635 1.00 43.14 111 LYS A N 1
ATOM 808 C CA . LYS A 1 112 ? 24.866 39.439 25.103 1.00 44.49 111 LYS A CA 1
ATOM 809 C C . LYS A 1 112 ? 23.434 39.982 24.901 1.00 41.32 111 LYS A C 1
ATOM 810 O O . LYS A 1 112 ? 22.680 39.373 24.160 1.00 44.47 111 LYS A O 1
ATOM 816 N N . GLY B 1 9 ? 45.950 43.450 31.826 1.00 50.40 8 GLY B N 1
ATOM 817 C CA . GLY B 1 9 ? 45.629 42.137 31.169 1.00 45.06 8 GLY B CA 1
ATOM 818 C C . GLY B 1 9 ? 45.053 42.312 29.776 1.00 41.60 8 GLY B C 1
ATOM 819 O O . GLY B 1 9 ? 44.305 43.244 29.509 1.00 46.02 8 GLY B O 1
ATOM 820 N N . ALA B 1 10 ? 45.376 41.392 28.888 1.00 32.52 9 ALA B N 1
ATOM 821 C CA . ALA B 1 10 ? 44.888 41.427 27.498 1.00 30.21 9 ALA B CA 1
ATOM 822 C C . ALA B 1 10 ? 43.356 41.324 27.350 1.00 29.65 9 ALA B C 1
ATOM 823 O O . ALA B 1 10 ? 42.774 42.026 26.489 1.00 29.65 9 ALA B O 1
ATOM 825 N N . VAL B 1 11 ? 42.709 40.434 28.114 1.00 26.26 10 VAL B N 1
ATOM 826 C CA . VAL B 1 11 ? 41.293 40.113 27.927 1.00 25.23 10 VAL B CA 1
ATOM 827 C C . VAL B 1 11 ? 40.543 40.479 29.195 1.00 28.99 10 VAL B C 1
ATOM 828 O O . VAL B 1 11 ? 40.913 40.049 30.272 1.00 27.65 10 VAL B O 1
ATOM 832 N N . ASP B 1 12 ? 39.506 41.303 29.057 1.00 27.30 11 ASP B N 1
ATOM 833 C CA . ASP B 1 12 ? 38.655 41.723 30.207 1.00 26.22 11 ASP B CA 1
ATOM 834 C C . ASP B 1 12 ? 37.618 40.626 30.453 1.00 25.44 11 ASP B C 1
ATOM 835 O O . ASP B 1 12 ? 36.494 40.664 29.927 1.00 26.59 11 ASP B O 1
ATOM 840 N N . PHE B 1 13 ? 37.992 39.612 31.226 1.00 25.51 12 PHE B N 1
ATOM 841 C CA . PHE B 1 13 ? 37.076 38.480 31.480 1.00 26.92 12 PHE B CA 1
ATOM 842 C C . PHE B 1 13 ? 35.826 38.895 32.282 1.00 28.72 12 PHE B C 1
ATOM 843 O O . PHE B 1 13 ? 34.770 38.295 32.131 1.00 30.48 12 PHE B O 1
ATOM 851 N N . ALA B 1 14 ? 35.953 39.934 33.082 1.00 29.99 13 ALA B N 1
ATOM 852 C CA . ALA B 1 14 ? 34.827 40.459 33.874 1.00 31.32 13 ALA B CA 1
ATOM 853 C C . ALA B 1 14 ? 33.741 40.980 32.967 1.00 32.78 13 ALA B C 1
ATOM 854 O O . ALA B 1 14 ? 32.558 40.733 33.198 1.00 32.07 13 ALA B O 1
ATOM 856 N N . TYR B 1 15 ? 34.147 41.693 31.920 1.00 33.02 14 TYR B N 1
ATOM 857 C CA . TYR B 1 15 ? 33.210 42.140 30.888 1.00 32.11 14 TYR B CA 1
ATOM 858 C C . TYR B 1 15 ? 32.415 40.941 30.365 1.00 30.98 14 TYR B C 1
ATOM 859 O O . TYR B 1 15 ? 31.204 40.923 30.358 1.00 30.90 14 TYR B O 1
ATOM 868 N N . LEU B 1 16 ? 33.111 39.908 29.940 1.00 29.02 15 LEU B N 1
ATOM 869 C CA . LEU B 1 16 ? 32.448 38.778 29.300 1.00 30.26 15 LEU B CA 1
ATOM 870 C C . LEU B 1 16 ? 31.582 38.000 30.315 1.00 32.69 15 LEU B C 1
ATOM 871 O O . LEU B 1 16 ? 30.444 37.608 30.037 1.00 31.53 15 LEU B O 1
ATOM 876 N N . GLU B 1 17 ? 32.118 37.802 31.508 1.00 30.08 16 GLU B N 1
ATOM 877 C CA . GLU B 1 17 ? 31.425 37.045 32.562 1.00 29.26 16 GLU B CA 1
ATOM 878 C C . GLU B 1 17 ? 30.151 37.744 33.039 1.00 28.15 16 GLU B C 1
ATOM 879 O O . GLU B 1 17 ? 29.171 37.095 33.410 1.00 31.18 16 GLU B O 1
ATOM 885 N N . GLY B 1 18 ? 30.171 39.069 32.953 1.00 29.53 17 GLY B N 1
ATOM 886 C CA . GLY B 1 18 ? 29.024 39.889 33.268 1.00 27.46 17 GLY B CA 1
ATOM 887 C C . GLY B 1 18 ? 27.745 39.520 32.539 1.00 28.96 17 GLY B C 1
ATOM 888 O O . GLY B 1 18 ? 26.663 39.803 33.034 1.00 31.19 17 GLY B O 1
ATOM 889 N N . PHE B 1 19 ? 27.855 38.929 31.355 1.00 28.12 18 PHE B N 1
ATOM 890 C CA . PHE B 1 19 ? 26.705 38.496 30.589 1.00 27.58 18 PHE B CA 1
ATOM 891 C C . PHE B 1 19 ? 26.223 37.099 30.936 1.00 27.76 18 PHE B C 1
ATOM 892 O O . PHE B 1 19 ? 25.163 36.689 30.444 1.00 32.58 18 PHE B O 1
ATOM 900 N N . ALA B 1 20 ? 26.978 36.358 31.738 1.00 29.88 19 ALA B N 1
ATOM 901 C CA . ALA B 1 20 ? 26.663 34.946 31.941 1.00 31.14 19 ALA B CA 1
ATOM 902 C C . ALA B 1 20 ? 25.382 34.843 32.752 1.00 34.73 19 ALA B C 1
ATOM 903 O O . ALA B 1 20 ? 25.161 35.607 33.692 1.00 35.80 19 ALA B O 1
ATOM 905 N N . ALA B 1 21 ? 24.548 33.903 32.335 1.00 35.32 20 ALA B N 1
ATOM 906 C CA . ALA B 1 21 ? 23.203 33.735 32.867 1.00 40.86 20 ALA B CA 1
ATOM 907 C C . ALA B 1 21 ? 23.123 32.276 33.262 1.00 43.39 20 ALA B C 1
ATOM 908 O O . ALA B 1 21 ? 23.122 31.394 32.390 1.00 47.93 20 ALA B O 1
ATOM 910 N N . GLY B 1 22 ? 23.144 32.005 34.560 1.00 42.63 21 GLY B N 1
ATOM 911 C CA . GLY B 1 22 ? 23.009 30.624 35.033 1.00 43.03 21 GLY B CA 1
ATOM 912 C C . GLY B 1 22 ? 24.318 29.849 35.110 1.00 41.77 21 GLY B C 1
ATOM 913 O O . GLY B 1 22 ? 24.637 29.269 36.158 1.00 42.90 21 GLY B O 1
ATOM 914 N N . ASP B 1 23 ? 25.081 29.825 34.013 1.00 35.86 22 ASP B N 1
ATOM 915 C CA . ASP B 1 23 ? 26.395 29.228 34.058 1.00 33.81 22 ASP B CA 1
ATOM 916 C C . ASP B 1 23 ? 27.328 29.908 33.049 1.00 31.53 22 ASP B C 1
ATOM 917 O O . ASP B 1 23 ? 26.953 30.925 32.435 1.00 31.81 22 ASP B O 1
ATOM 922 N N . PHE B 1 24 ? 28.520 29.343 32.903 1.00 30.01 23 PHE B N 1
ATOM 923 C CA . PHE B 1 24 ? 29.545 29.920 31.999 1.00 27.40 23 PHE B CA 1
ATOM 924 C C . PHE B 1 24 ? 29.707 29.204 30.676 1.00 29.68 23 PHE B C 1
ATOM 925 O O . PHE B 1 24 ? 30.659 29.494 29.950 1.00 28.04 23 PHE B O 1
ATOM 933 N N . ALA B 1 25 ? 28.775 28.325 30.321 1.00 32.21 24 ALA B N 1
ATOM 934 C CA . ALA B 1 25 ? 28.872 27.567 29.074 1.00 29.99 24 ALA B CA 1
ATOM 935 C C . ALA B 1 25 ? 29.112 28.458 27.831 1.00 30.96 24 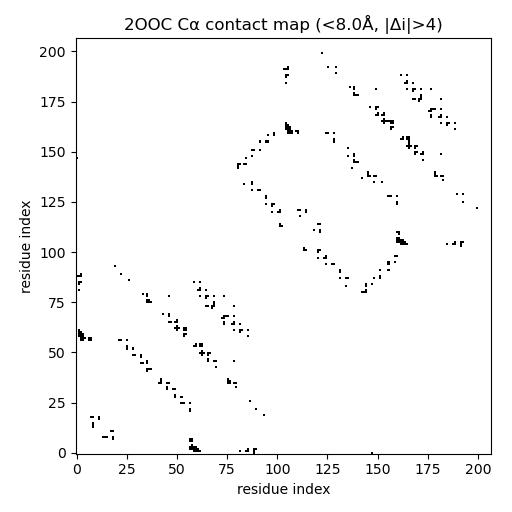ALA B C 1
ATOM 936 O O . ALA B 1 25 ? 29.955 28.127 26.981 1.00 28.73 24 ALA B O 1
ATOM 938 N N . VAL B 1 26 ? 28.386 29.566 27.746 1.00 30.64 25 VAL B N 1
ATOM 939 C CA . VAL B 1 26 ? 28.445 30.422 26.574 1.00 31.03 25 VAL B CA 1
ATOM 940 C C . VAL B 1 26 ? 29.679 31.291 26.610 1.00 29.70 25 VAL B C 1
ATOM 941 O O . VAL B 1 26 ? 30.335 31.472 25.569 1.00 30.56 25 VAL B O 1
ATOM 945 N N . VAL B 1 27 ? 30.045 31.806 27.777 1.00 27.69 26 VAL B N 1
ATOM 946 C CA . VAL B 1 27 ? 31.319 32.513 27.921 1.00 27.27 26 VAL B CA 1
ATOM 947 C C . VAL B 1 27 ? 32.426 31.608 27.459 1.00 28.40 26 VAL B C 1
ATOM 948 O O . VAL B 1 27 ? 33.266 32.013 26.631 1.00 25.85 26 VAL B O 1
ATOM 952 N N . ASP B 1 28 ? 32.420 30.355 27.892 1.00 25.64 27 ASP B N 1
ATOM 953 C CA . ASP B 1 28 ? 33.471 29.420 27.501 1.00 24.26 27 ASP B CA 1
ATOM 954 C C . ASP B 1 28 ? 33.478 29.160 25.967 1.00 25.47 27 ASP B C 1
ATOM 955 O O . ASP B 1 28 ? 34.563 29.080 25.344 1.00 28.65 27 ASP B O 1
ATOM 960 N N . GLU B 1 29 ? 32.265 29.078 25.388 1.00 28.01 28 GLU B N 1
ATOM 961 C CA . GLU B 1 29 ? 32.133 28.838 23.935 1.00 27.02 28 GLU B CA 1
ATOM 962 C C . GLU B 1 29 ? 32.725 29.987 23.136 1.00 27.48 28 GLU B C 1
ATOM 963 O O . GLU B 1 29 ? 33.520 29.765 22.219 1.00 26.48 28 GLU B O 1
ATOM 969 N N . VAL B 1 30 ? 32.389 31.215 23.503 1.00 25.41 29 VAL B N 1
ATOM 970 C CA . VAL B 1 30 ? 32.857 32.348 22.720 1.00 25.51 29 VAL B CA 1
ATOM 971 C C . VAL B 1 30 ? 34.391 32.483 22.790 1.00 26.56 29 VAL B C 1
ATOM 972 O O . VAL B 1 30 ? 35.045 32.893 21.822 1.00 25.98 29 VAL B O 1
ATOM 976 N N . LEU B 1 31 ? 35.015 32.130 23.929 1.00 23.91 30 LEU B N 1
ATOM 977 C CA . LEU B 1 31 ? 36.472 32.102 24.028 1.00 23.12 30 LEU B CA 1
ATOM 978 C C . LEU B 1 31 ? 37.092 30.990 23.248 1.00 24.13 30 LEU B C 1
ATOM 979 O O . LEU B 1 31 ? 38.111 31.183 22.617 1.00 23.34 30 LEU B O 1
ATOM 984 N N . ALA B 1 32 ? 36.494 29.795 23.286 1.00 24.86 31 ALA B N 1
ATOM 985 C CA . ALA B 1 32 ? 37.000 28.657 22.564 1.00 24.37 31 ALA B CA 1
ATOM 986 C C . ALA B 1 32 ? 36.968 28.960 21.049 1.00 24.13 31 ALA B C 1
ATOM 987 O O . ALA B 1 32 ? 37.924 28.632 20.322 1.00 24.28 31 ALA B O 1
ATOM 989 N N . LEU B 1 33 ? 35.906 29.624 20.606 1.00 24.45 32 LEU B N 1
ATOM 990 C CA . LEU B 1 33 ? 35.763 29.946 19.169 1.00 24.98 32 LEU B CA 1
ATOM 991 C C . LEU B 1 33 ? 36.774 30.987 18.781 1.00 25.42 32 LEU B C 1
ATOM 992 O O . LEU B 1 33 ? 37.320 30.942 17.674 1.00 24.98 32 LEU B O 1
ATOM 997 N N . PHE B 1 34 ? 37.050 31.960 19.648 1.00 23.39 33 PHE B N 1
ATOM 998 C CA . PHE B 1 34 ? 38.148 32.909 19.407 1.00 22.11 33 PHE B CA 1
ATOM 999 C C . PHE B 1 34 ? 39.476 32.170 19.215 1.00 24.78 33 PHE B C 1
ATOM 1000 O O . PHE B 1 34 ? 40.186 32.350 18.215 1.00 24.54 33 PHE B O 1
ATOM 1008 N N . ARG B 1 35 ? 39.796 31.284 20.149 1.00 24.81 34 ARG B N 1
ATOM 1009 C CA . ARG B 1 35 ? 41.064 30.573 20.092 1.00 23.71 34 ARG B CA 1
ATOM 1010 C C . ARG B 1 35 ? 41.157 29.725 18.806 1.00 23.36 34 ARG B C 1
ATOM 1011 O O . ARG B 1 35 ? 42.180 29.656 18.172 1.00 24.37 34 ARG B O 1
ATOM 1019 N N . GLU B 1 36 ? 40.070 29.049 18.466 1.00 23.11 35 GLU B N 1
ATOM 1020 C CA A GLU B 1 36 ? 40.021 28.173 17.298 0.50 25.55 35 GLU B CA 1
ATOM 1021 C CA B GLU B 1 36 ? 40.008 28.173 17.288 0.50 24.88 35 GLU B CA 1
ATOM 1022 C C . GLU B 1 36 ? 40.321 28.982 16.017 1.00 26.18 35 GLU B C 1
ATOM 1023 O O . GLU B 1 36 ? 41.083 28.560 15.142 1.00 25.06 35 GLU B O 1
ATOM 1034 N N . GLN B 1 37 ? 39.779 30.192 15.940 1.00 21.38 36 GLN B N 1
ATOM 1035 C CA . GLN B 1 37 ? 39.899 31.047 14.760 1.00 20.83 36 GLN B CA 1
ATOM 1036 C C . GLN B 1 37 ? 41.310 31.521 14.530 1.00 21.93 36 GLN B C 1
ATOM 1037 O O . GLN B 1 37 ? 41.699 31.859 13.391 1.00 21.06 36 GLN B O 1
ATOM 1043 N N . ALA B 1 38 ? 42.119 31.567 15.590 1.00 23.19 37 ALA B N 1
ATOM 1044 C CA . ALA B 1 38 ? 43.458 32.133 15.539 1.00 22.07 37 ALA B CA 1
ATOM 1045 C C . ALA B 1 38 ? 44.418 31.329 14.691 1.00 22.87 37 ALA B C 1
ATOM 1046 O O . ALA B 1 38 ? 45.368 31.850 14.183 1.00 24.27 37 ALA B O 1
ATOM 1048 N N . ALA B 1 39 ? 44.169 30.015 14.529 1.00 23.13 38 ALA B N 1
ATOM 1049 C CA . ALA B 1 39 ? 45.006 29.172 13.673 1.00 24.61 38 ALA B CA 1
ATOM 1050 C C . ALA B 1 39 ? 45.055 29.630 12.213 1.00 23.60 38 ALA B C 1
ATOM 1051 O O . ALA B 1 39 ? 46.088 29.630 11.551 1.00 27.38 38 ALA B O 1
ATOM 1053 N N . LEU B 1 40 ? 43.925 30.141 11.740 1.00 23.43 39 LEU B N 1
ATOM 1054 C CA . LEU B 1 40 ? 43.858 30.705 10.408 1.00 21.98 39 LEU B CA 1
ATOM 1055 C C . LEU B 1 40 ? 44.201 32.183 10.414 1.00 23.56 39 LEU B C 1
ATOM 1056 O O . LEU B 1 40 ? 44.843 32.631 9.465 1.00 23.04 39 LEU B O 1
ATOM 1061 N N . TRP B 1 41 ? 43.827 32.904 11.475 1.00 22.38 40 TRP B N 1
ATOM 1062 C CA . TRP B 1 41 ? 44.250 34.315 11.534 1.00 19.73 40 TRP B CA 1
ATOM 1063 C C . TRP B 1 41 ? 45.740 34.522 11.382 1.00 22.04 40 TRP B C 1
ATOM 1064 O O . TRP B 1 41 ? 46.178 35.398 10.624 1.00 23.30 40 TRP B O 1
ATOM 1075 N N . ALA B 1 42 ? 46.500 33.719 12.106 1.00 25.38 41 ALA B N 1
ATOM 1076 C CA . ALA B 1 42 ? 47.960 33.983 12.177 1.00 25.28 41 ALA B CA 1
ATOM 1077 C C . ALA B 1 42 ? 48.599 34.031 10.764 1.00 28.28 41 ALA B C 1
ATOM 1078 O O . ALA B 1 42 ? 49.275 35.019 10.421 1.00 24.72 41 ALA B O 1
ATOM 1080 N N . PRO B 1 43 ? 48.408 32.995 9.933 1.00 23.55 42 PRO B N 1
ATOM 1081 C CA . PRO B 1 43 ? 48.992 33.059 8.589 1.00 25.74 42 PRO B CA 1
ATOM 1082 C C . PRO B 1 43 ? 48.423 34.110 7.664 1.00 24.60 42 PRO B C 1
ATOM 1083 O O . PRO B 1 43 ? 49.080 34.503 6.702 1.00 25.06 42 PRO B O 1
ATOM 1095 N N . LEU B 1 45 ? 47.606 37.062 8.693 1.00 21.35 44 LEU B N 1
ATOM 1096 C CA . LEU B 1 45 ? 48.113 38.369 9.144 1.00 19.51 44 LEU B CA 1
ATOM 1097 C C . LEU B 1 45 ? 49.532 38.554 8.637 1.00 25.01 44 LEU B C 1
ATOM 1098 O O . LEU B 1 45 ? 50.443 38.734 9.397 1.00 25.09 44 LEU B O 1
ATOM 1103 N N . ASP B 1 46 ? 49.650 38.617 7.328 1.00 26.37 45 ASP B N 1
ATOM 1104 C CA . ASP B 1 46 ? 50.951 38.518 6.637 1.00 24.24 45 ASP B CA 1
ATOM 1105 C C . ASP B 1 46 ? 50.714 39.360 5.421 1.00 23.61 45 ASP B C 1
ATOM 1106 O O . ASP B 1 46 ? 49.727 39.168 4.693 1.00 23.34 45 ASP B O 1
ATOM 1111 N N . PRO B 1 47 ? 51.590 40.335 5.153 1.00 22.77 46 PRO B N 1
ATOM 1112 C CA . PRO B 1 47 ? 51.220 41.268 4.087 1.00 25.80 46 PRO B CA 1
ATOM 1113 C C . PRO B 1 47 ? 51.336 40.667 2.691 1.00 25.14 46 PRO B C 1
ATOM 1114 O O . PRO B 1 47 ? 50.957 41.352 1.736 1.00 29.02 46 PRO B O 1
ATOM 1118 N N . THR B 1 48 ? 51.867 39.448 2.582 1.00 24.65 47 THR B N 1
ATOM 1119 C CA . THR B 1 48 ? 51.861 38.748 1.307 1.00 22.85 47 THR B CA 1
ATOM 1120 C C . THR B 1 48 ? 50.590 37.929 1.121 1.00 25.66 47 THR B C 1
ATOM 1121 O O . THR B 1 48 ? 50.345 37.449 0.031 1.00 28.87 47 THR B O 1
ATOM 1125 N N . HIS B 1 49 ? 49.773 37.825 2.156 1.00 23.71 48 HIS B N 1
ATOM 1126 C CA . HIS B 1 49 ? 48.463 37.165 1.992 1.00 23.57 48 HIS B CA 1
ATOM 1127 C C . HIS B 1 49 ? 47.455 38.158 1.455 1.00 25.90 48 HIS B C 1
ATOM 1128 O O . HIS B 1 49 ? 47.234 39.174 2.070 1.00 24.93 48 HIS B O 1
ATOM 1135 N N . PRO B 1 50 ? 46.816 37.856 0.324 1.00 24.01 49 PRO B N 1
ATOM 1136 C CA . PRO B 1 50 ? 45.849 38.810 -0.224 1.00 25.43 49 PRO B CA 1
ATOM 1137 C C . PRO B 1 50 ? 44.699 39.166 0.693 1.00 26.14 49 PRO B C 1
ATOM 1138 O O . PRO B 1 50 ? 44.048 40.205 0.484 1.00 27.71 49 PRO B O 1
ATOM 1142 N N . GLY B 1 51 ? 44.391 38.280 1.643 1.00 26.26 50 GLY B N 1
ATOM 1143 C CA . GLY B 1 51 ? 43.310 38.511 2.590 1.00 24.82 50 GLY B CA 1
ATOM 1144 C C . GLY B 1 51 ? 43.690 39.230 3.886 1.00 22.13 50 GLY B C 1
ATOM 1145 O O . GLY B 1 51 ? 42.878 39.225 4.828 1.00 23.44 50 GLY B O 1
ATOM 1146 N N . TRP B 1 52 ? 44.872 39.827 3.992 1.00 22.23 51 TRP B N 1
ATOM 1147 C CA . TRP B 1 52 ? 45.332 40.287 5.318 1.00 22.07 51 TRP B CA 1
ATOM 1148 C C . TRP B 1 52 ? 44.431 41.391 5.841 1.00 21.55 51 TRP B C 1
ATOM 1149 O O . TRP B 1 52 ? 44.177 41.465 7.072 1.00 21.99 51 TRP B O 1
ATOM 1160 N N . LYS B 1 53 ? 43.946 42.277 4.964 1.00 22.99 52 LYS B N 1
ATOM 1161 C CA . LYS B 1 53 ? 43.064 43.329 5.463 1.00 23.33 52 LYS B CA 1
ATOM 1162 C C . LYS B 1 53 ? 41.747 42.787 6.001 1.00 24.60 52 LYS B C 1
ATOM 1163 O O . LYS B 1 53 ? 41.236 43.299 6.983 1.00 23.38 52 LYS B O 1
ATOM 1169 N N . ASP B 1 54 ? 41.196 41.760 5.358 1.00 26.45 53 ASP B N 1
ATOM 1170 C CA . ASP B 1 54 ? 40.017 41.055 5.837 1.00 23.75 53 ASP B CA 1
ATOM 1171 C C . ASP B 1 54 ? 40.284 40.416 7.184 1.00 20.38 53 ASP B C 1
ATOM 1172 O O . ASP B 1 54 ? 39.488 40.477 8.104 1.00 23.71 53 ASP B O 1
ATOM 1177 N N . ALA B 1 55 ? 41.484 39.875 7.355 1.00 22.87 54 ALA B N 1
ATOM 1178 C CA . ALA B 1 55 ? 41.817 39.233 8.640 1.00 20.24 54 ALA B CA 1
ATOM 1179 C C . ALA B 1 55 ? 41.934 40.313 9.721 1.00 23.16 54 ALA B C 1
ATOM 1180 O O . ALA B 1 55 ? 41.473 40.106 10.842 1.00 22.14 54 ALA B O 1
ATOM 1182 N N . VAL B 1 56 ? 42.531 41.465 9.421 1.00 20.95 55 VAL B N 1
ATOM 1183 C CA . VAL B 1 56 ? 42.603 42.466 10.457 1.00 20.78 55 VAL B CA 1
ATOM 1184 C C . VAL B 1 56 ? 41.195 42.901 10.899 1.00 21.20 55 VAL B C 1
ATOM 1185 O O . VAL B 1 56 ? 40.907 43.090 12.087 1.00 20.99 55 VAL B O 1
ATOM 1189 N N . HIS B 1 57 ? 40.322 43.167 9.941 1.00 20.73 56 HIS B N 1
ATOM 1190 C CA . HIS B 1 57 ? 38.957 43.540 10.235 1.00 21.65 56 HIS B CA 1
ATOM 1191 C C . HIS B 1 57 ? 38.225 42.497 11.095 1.00 24.25 56 HIS B C 1
ATOM 1192 O O . HIS B 1 57 ? 37.490 42.834 12.041 1.00 21.70 56 HIS B O 1
ATOM 1199 N N . THR B 1 58 ? 38.421 41.242 10.753 1.00 24.76 57 THR B N 1
ATOM 1200 C CA . THR B 1 58 ? 37.770 40.154 11.444 1.00 23.26 57 THR B CA 1
ATOM 1201 C C . THR B 1 58 ? 38.275 39.994 12.861 1.00 23.27 57 THR B C 1
ATOM 1202 O O . THR B 1 58 ? 37.486 39.797 13.817 1.00 23.36 57 THR B O 1
ATOM 1206 N N . VAL B 1 59 ? 39.585 40.036 13.004 1.00 21.57 58 VAL B N 1
ATOM 1207 C CA . VAL B 1 59 ? 40.199 39.983 14.305 1.00 21.16 58 VAL B CA 1
ATOM 1208 C C . VAL B 1 59 ? 39.673 41.126 15.177 1.00 22.76 58 VAL B C 1
ATOM 1209 O O . VAL B 1 59 ? 39.366 40.940 16.373 1.00 21.05 58 VAL B O 1
ATOM 1213 N N . LYS B 1 60 ? 39.576 42.330 14.604 1.00 21.89 59 LYS B N 1
ATOM 1214 C CA . LYS B 1 60 ? 39.115 43.487 15.386 1.00 23.60 59 LYS B CA 1
ATOM 1215 C C . LYS B 1 60 ? 37.780 43.248 16.026 1.00 21.78 59 LYS B C 1
ATOM 1216 O O . LYS B 1 60 ? 37.601 43.453 17.236 1.00 22.14 59 LYS B O 1
ATOM 1222 N N . GLY B 1 61 ? 36.804 42.758 15.226 1.00 22.78 60 GLY B N 1
ATOM 1223 C CA . GLY B 1 61 ? 35.471 42.439 15.735 1.00 22.99 60 GLY B CA 1
ATOM 1224 C C . GLY B 1 61 ? 35.441 41.329 16.733 1.00 23.71 60 GLY B C 1
ATOM 1225 O O . GLY B 1 61 ? 34.748 41.425 17.778 1.00 23.76 60 GLY B O 1
ATOM 1226 N N . ALA B 1 62 ? 36.205 40.278 16.442 1.00 22.56 61 ALA B N 1
ATOM 1227 C CA . ALA B 1 62 ? 36.260 39.106 17.327 1.00 23.65 61 ALA B CA 1
ATOM 1228 C C . ALA B 1 62 ? 36.861 39.489 18.686 1.00 22.06 61 ALA B C 1
ATOM 1229 O O . ALA B 1 62 ? 36.366 39.078 19.767 1.00 23.07 61 ALA B O 1
ATOM 1231 N N . ALA B 1 63 ? 37.920 40.283 18.646 1.00 24.37 62 ALA B N 1
ATOM 1232 C CA . ALA B 1 63 ? 38.574 40.789 19.815 1.00 26.16 62 ALA B CA 1
ATOM 1233 C C . ALA B 1 63 ? 37.614 41.576 20.682 1.00 24.62 62 ALA B C 1
ATOM 1234 O O . ALA B 1 63 ? 37.472 41.320 21.895 1.00 25.42 62 ALA B O 1
ATOM 1236 N N . ARG B 1 64 ? 36.924 42.530 20.078 1.00 22.40 63 ARG B N 1
ATOM 1237 C CA . ARG B 1 64 ? 36.013 43.396 20.857 1.00 24.08 63 ARG B CA 1
ATOM 1238 C C . ARG B 1 64 ? 34.901 42.533 21.390 1.00 25.49 63 ARG B C 1
ATOM 1239 O O . ARG B 1 64 ? 34.456 42.685 22.508 1.00 28.48 63 ARG B O 1
ATOM 1247 N N . GLY B 1 65 ? 34.476 41.574 20.609 1.00 22.50 64 GLY B N 1
ATOM 1248 C CA . GLY B 1 65 ? 33.464 40.658 21.047 1.00 22.86 64 GLY B CA 1
ATOM 1249 C C . GLY B 1 65 ? 33.759 39.948 22.348 1.00 24.56 64 GLY B C 1
ATOM 1250 O O . GLY B 1 65 ? 32.839 39.793 23.188 1.00 26.91 64 GLY B O 1
ATOM 1251 N N . VAL B 1 66 ? 34.986 39.462 22.499 1.00 25.45 65 VAL B N 1
ATOM 1252 C CA . VAL B 1 66 ? 35.329 38.690 23.686 1.00 25.93 65 VAL B CA 1
ATOM 1253 C C . VAL B 1 66 ? 35.983 39.499 24.816 1.00 25.51 65 VAL B C 1
ATOM 1254 O O . VAL B 1 66 ? 36.424 38.912 25.816 1.00 27.90 65 VAL B O 1
ATOM 1258 N N . GLY B 1 67 ? 36.101 40.814 24.667 1.00 23.90 66 GLY B N 1
ATOM 1259 C CA . GLY B 1 67 ? 36.784 41.645 25.644 1.00 25.71 66 GLY B CA 1
ATOM 1260 C C . GLY B 1 67 ? 38.282 41.797 25.532 1.00 23.78 66 GLY B C 1
ATOM 1261 O O . GLY B 1 67 ? 38.904 42.365 26.419 1.00 24.76 66 GLY B O 1
ATOM 1262 N N . ALA B 1 68 ? 38.859 41.391 24.384 1.00 24.09 67 ALA B N 1
ATOM 1263 C CA . ALA B 1 68 ? 40.293 41.626 24.042 1.00 23.36 67 ALA B CA 1
ATOM 1264 C C . ALA B 1 68 ? 40.339 43.048 23.439 1.00 26.30 67 ALA B C 1
ATOM 1265 O O . ALA B 1 68 ? 40.561 43.244 22.241 1.00 23.77 67 ALA B O 1
ATOM 1267 N N . PHE B 1 69 ? 40.055 44.034 24.282 1.00 25.25 68 PHE B N 1
ATOM 1268 C CA . PHE B 1 69 ? 39.900 45.403 23.828 1.00 23.35 68 PHE B CA 1
ATOM 1269 C C . PHE B 1 69 ? 41.180 46.022 23.291 1.00 24.94 68 PHE B C 1
ATOM 1270 O O . PHE B 1 69 ? 41.154 46.728 22.274 1.00 25.62 68 PHE B O 1
ATOM 1278 N N . ASN B 1 70 ? 42.302 45.737 23.933 1.00 24.43 69 ASN B N 1
ATOM 1279 C CA . ASN B 1 70 ? 43.568 46.208 23.398 1.00 25.29 69 ASN B CA 1
ATOM 1280 C C . ASN B 1 70 ? 43.842 45.652 21.999 1.00 21.85 69 ASN B C 1
ATOM 1281 O O . ASN B 1 70 ? 44.251 46.406 21.141 1.00 26.36 69 ASN B O 1
ATOM 1286 N N . LEU B 1 71 ? 43.614 44.351 21.791 1.00 22.80 70 LEU B N 1
ATOM 1287 C CA . LEU B 1 71 ? 43.782 43.807 20.479 1.00 21.55 70 LEU B CA 1
ATOM 1288 C C . LEU B 1 71 ? 42.907 44.519 19.460 1.00 19.66 70 LEU B C 1
ATOM 1289 O O . LEU B 1 71 ? 43.364 44.816 18.333 1.00 20.84 70 LEU B O 1
ATOM 1294 N N . GLY B 1 72 ? 41.665 44.825 19.851 1.00 22.07 71 GLY B N 1
ATOM 1295 C CA . GLY B 1 72 ? 40.723 45.540 18.961 1.00 21.70 71 GLY B CA 1
ATOM 1296 C C . GLY B 1 72 ? 41.306 46.902 18.562 1.00 19.91 71 GLY B C 1
ATOM 1297 O O . GLY B 1 72 ? 41.211 47.284 17.394 1.00 21.14 71 GLY B O 1
ATOM 1298 N N . GLU B 1 73 ? 41.955 47.573 19.512 1.00 20.75 72 GLU B N 1
ATOM 1299 C CA . GLU B 1 73 ? 42.546 48.864 19.262 1.00 24.87 72 GLU B CA 1
ATOM 1300 C C . GLU B 1 73 ? 43.749 48.783 18.334 1.00 24.49 72 GLU B C 1
ATOM 1301 O O . GLU B 1 73 ? 43.954 49.636 17.457 1.00 23.94 72 GLU B O 1
ATOM 1307 N N . VAL B 1 74 ? 44.572 47.763 18.546 1.00 22.20 73 VAL B N 1
ATOM 1308 C CA . VAL B 1 74 ? 45.783 47.556 17.698 1.00 22.10 73 VAL B CA 1
ATOM 1309 C C . VAL B 1 74 ? 45.289 47.348 16.288 1.00 21.69 73 VAL B C 1
ATOM 1310 O O . VAL B 1 74 ? 45.865 47.883 15.323 1.00 21.79 73 VAL B O 1
ATOM 1314 N N . CYS B 1 75 ? 44.252 46.508 16.117 1.00 22.35 74 CYS B N 1
ATOM 1315 C CA . CYS B 1 75 ? 43.699 46.292 14.779 1.00 20.45 74 CYS B CA 1
ATOM 1316 C C . CYS B 1 75 ? 43.203 47.621 14.137 1.00 19.10 74 CYS B C 1
ATOM 1317 O O . CYS B 1 75 ? 43.465 47.834 12.953 1.00 21.69 74 CYS B O 1
ATOM 1320 N N . GLU B 1 76 ? 42.393 48.416 14.848 1.00 20.37 75 GLU B N 1
ATOM 1321 C CA . GLU B 1 76 ? 41.952 49.695 14.356 1.00 22.88 75 GLU B CA 1
ATOM 1322 C C . GLU B 1 76 ? 43.114 50.614 13.920 1.00 19.52 75 GLU B C 1
ATOM 1323 O O . GLU B 1 76 ? 43.087 51.184 12.836 1.00 21.80 75 GLU B O 1
ATOM 1329 N N . ARG B 1 77 ? 44.141 50.674 14.759 1.00 22.69 76 ARG B N 1
ATOM 1330 C CA . ARG B 1 77 ? 45.373 51.369 14.412 1.00 22.19 76 ARG B CA 1
ATOM 1331 C C . ARG B 1 77 ? 46.058 50.838 13.150 1.00 21.60 76 ARG B C 1
ATOM 1332 O O . ARG B 1 77 ? 46.455 51.597 12.297 1.00 22.78 76 ARG B O 1
ATOM 1340 N N . CYS B 1 78 ? 46.087 49.534 12.996 1.00 22.34 77 CYS B N 1
ATOM 1341 C CA . CYS B 1 78 ? 46.636 48.905 11.820 1.00 22.97 77 CYS B CA 1
ATOM 1342 C C . CYS B 1 78 ? 45.862 49.326 10.565 1.00 24.35 77 CYS B C 1
ATOM 1343 O O . CYS B 1 78 ? 46.484 49.749 9.554 1.00 23.23 77 CYS B O 1
ATOM 1346 N N . GLU B 1 79 ? 44.528 49.367 10.670 1.00 24.08 78 GLU B N 1
ATOM 1347 C CA . GLU B 1 79 ? 43.694 49.814 9.581 1.00 24.64 78 GLU B CA 1
ATOM 1348 C C . GLU B 1 79 ? 43.961 51.274 9.172 1.00 23.07 78 GLU B C 1
ATOM 1349 O O . GLU B 1 79 ? 43.815 51.620 7.996 1.00 26.93 78 GLU B O 1
ATOM 1355 N N . ALA B 1 80 ? 44.411 52.066 10.140 1.00 23.85 79 ALA B N 1
ATOM 1356 C CA . ALA B 1 80 ? 44.691 53.496 9.985 1.00 24.01 79 ALA B CA 1
ATOM 1357 C C . ALA B 1 80 ? 46.148 53.743 9.545 1.00 23.93 79 ALA B C 1
ATOM 1358 O O . ALA B 1 80 ? 46.568 54.891 9.468 1.00 26.65 79 ALA B O 1
ATOM 1360 N N . GLY B 1 81 ? 46.908 52.679 9.293 1.00 23.31 80 GLY B N 1
ATOM 1361 C CA . GLY B 1 81 ? 48.342 52.824 9.015 1.00 23.76 80 GLY B CA 1
ATOM 1362 C C . GLY B 1 81 ? 49.224 53.238 10.165 1.00 24.07 80 GLY B C 1
ATOM 1363 O O . GLY B 1 81 ? 50.199 53.946 9.947 1.00 24.15 80 GLY B O 1
ATOM 1364 N N . GLN B 1 82 ? 48.850 52.869 11.392 1.00 22.25 81 GLN B N 1
ATOM 1365 C CA . GLN B 1 82 ? 49.533 53.305 12.594 1.00 25.21 81 GLN B CA 1
ATOM 1366 C C . GLN B 1 82 ? 50.062 52.173 13.429 1.00 23.34 81 GLN B C 1
ATOM 1367 O O . GLN B 1 82 ? 50.553 52.418 14.533 1.00 23.63 81 GLN B O 1
ATOM 1373 N N . GLU B 1 83 ? 49.909 50.940 12.940 1.00 23.94 82 GLU B N 1
ATOM 1374 C CA . GLU B 1 83 ? 50.470 49.767 13.547 1.00 25.13 82 GLU B CA 1
ATOM 1375 C C . GLU B 1 83 ? 50.891 48.830 12.411 1.00 24.03 82 GLU B C 1
ATOM 1376 O O . GLU B 1 83 ? 50.419 48.950 11.258 1.00 27.60 82 GLU B O 1
ATOM 1382 N N . SER B 1 84 ? 51.739 47.876 12.761 1.00 22.87 83 SER B N 1
ATOM 1383 C CA . SER B 1 84 ? 52.139 46.850 11.816 1.00 20.73 83 SER B CA 1
ATOM 1384 C C . SER B 1 84 ? 51.367 45.572 12.019 1.00 22.36 83 SER B C 1
ATOM 1385 O O . SER B 1 84 ? 50.808 45.340 13.120 1.00 21.15 83 SER B O 1
ATOM 1388 N N . LEU B 1 85 ? 51.381 44.727 11.001 1.00 21.67 84 LEU B N 1
ATOM 1389 C CA . LEU B 1 85 ? 50.835 43.386 11.129 1.00 22.25 84 LEU B CA 1
ATOM 1390 C C . LEU B 1 85 ? 51.587 42.614 12.203 1.00 22.41 84 LEU B C 1
ATOM 1391 O O . LEU B 1 85 ? 50.959 41.840 12.931 1.00 22.91 84 LEU B O 1
ATOM 1396 N N . GLU B 1 86 ? 52.883 42.804 12.360 1.00 22.06 85 GLU B N 1
ATOM 1397 C CA A GLU B 1 86 ? 53.633 42.144 13.446 0.50 22.20 85 GLU B CA 1
ATOM 1398 C CA B GLU B 1 86 ? 53.629 42.144 13.422 0.50 21.91 85 GLU B CA 1
ATOM 1399 C C . GLU B 1 86 ? 53.050 42.581 14.794 1.00 22.62 85 GLU B C 1
ATOM 1400 O O . GLU B 1 86 ? 52.849 41.726 15.713 1.00 24.69 85 GLU B O 1
ATOM 1411 N N . GLY B 1 87 ? 52.693 43.864 14.936 1.00 22.07 86 GLY B N 1
ATOM 1412 C CA . GLY B 1 87 ? 52.015 44.354 16.138 1.00 22.02 86 GLY B CA 1
ATOM 1413 C C . GLY B 1 87 ? 50.674 43.690 16.366 1.00 24.04 86 GLY B C 1
ATOM 1414 O O . GLY B 1 87 ? 50.346 43.403 17.499 1.00 22.22 86 GLY B O 1
ATOM 1415 N N . VAL B 1 88 ? 49.887 43.441 15.320 1.00 21.69 87 VAL B N 1
ATOM 1416 C CA . VAL B 1 88 ? 48.643 42.754 15.480 1.00 21.65 87 VAL B CA 1
ATOM 1417 C C . VAL B 1 88 ? 48.892 41.328 15.968 1.00 21.60 87 VAL B C 1
ATOM 1418 O O . VAL B 1 88 ? 48.203 40.868 16.892 1.00 21.68 87 VAL B O 1
ATOM 1422 N N . ARG B 1 89 ? 49.837 40.643 15.345 1.00 22.08 88 ARG B N 1
ATOM 1423 C CA . ARG B 1 89 ? 50.167 39.266 15.719 1.00 21.43 88 ARG B CA 1
ATOM 1424 C C . ARG B 1 89 ? 50.638 39.172 17.195 1.00 21.48 88 ARG B C 1
ATOM 1425 O O . ARG B 1 89 ? 50.206 38.206 17.926 1.00 21.64 88 ARG B O 1
ATOM 1433 N N . THR B 1 90 ? 51.392 40.158 17.607 1.00 21.15 89 THR B N 1
ATOM 1434 C CA . THR B 1 90 ? 51.903 40.230 18.987 1.00 24.24 89 THR B CA 1
ATOM 1435 C C . THR B 1 90 ? 50.702 40.389 19.963 1.00 24.04 89 THR B C 1
ATOM 1436 O O . THR B 1 90 ? 50.605 39.632 20.963 1.00 23.95 89 THR B O 1
ATOM 1440 N N . ALA B 1 91 ? 49.764 41.308 19.645 1.00 22.30 90 ALA B N 1
ATOM 1441 C CA . ALA B 1 91 ? 48.565 41.517 20.459 1.00 22.83 90 ALA B CA 1
ATOM 1442 C C . ALA B 1 91 ? 47.690 40.274 20.461 1.00 21.84 90 ALA B C 1
ATOM 1443 O O . ALA B 1 91 ? 47.095 39.921 21.483 1.00 21.72 90 ALA B O 1
ATOM 1445 N N . LEU B 1 92 ? 47.574 39.626 19.352 1.00 20.38 91 LEU B N 1
ATOM 1446 C CA . LEU B 1 92 ? 46.790 38.389 19.308 1.00 20.00 91 LEU B CA 1
ATOM 1447 C C . LEU B 1 92 ? 47.384 37.302 20.187 1.00 24.31 91 LEU B C 1
ATOM 1448 O O . LEU B 1 92 ? 46.634 36.643 20.935 1.00 23.10 91 LEU B O 1
ATOM 1453 N N . ASP B 1 93 ? 48.709 37.143 20.114 1.00 24.81 92 ASP B N 1
ATOM 1454 C CA . ASP B 1 93 ? 49.384 36.169 20.973 1.00 23.29 92 ASP B CA 1
ATOM 1455 C C . ASP B 1 93 ? 49.137 36.492 22.446 1.00 24.72 92 ASP B C 1
ATOM 1456 O O . ASP B 1 93 ? 48.890 35.571 23.235 1.00 22.50 92 ASP B O 1
ATOM 1461 N N . ALA B 1 94 ? 49.125 37.772 22.809 1.00 22.19 93 ALA B N 1
ATOM 1462 C CA . ALA B 1 94 ? 48.903 38.146 24.200 1.00 22.00 93 ALA B CA 1
ATOM 1463 C C . ALA B 1 94 ? 47.503 37.799 24.630 1.00 22.34 93 ALA B C 1
ATOM 1464 O O . ALA B 1 94 ? 47.265 37.325 25.735 1.00 22.45 93 ALA B O 1
ATOM 1466 N N . ALA B 1 95 ? 46.542 38.059 23.753 1.00 22.89 94 ALA B N 1
ATOM 1467 C CA . ALA B 1 95 ? 45.163 37.660 24.057 1.00 21.61 94 ALA B CA 1
ATOM 1468 C C . ALA B 1 95 ? 45.012 36.143 24.242 1.00 23.70 94 ALA B C 1
ATOM 1469 O O . ALA B 1 95 ? 44.321 35.653 25.140 1.00 22.92 94 ALA B O 1
ATOM 1471 N N . LEU B 1 96 ? 45.605 35.356 23.344 1.00 21.22 95 LEU B N 1
ATOM 1472 C CA . LEU B 1 96 ? 45.622 33.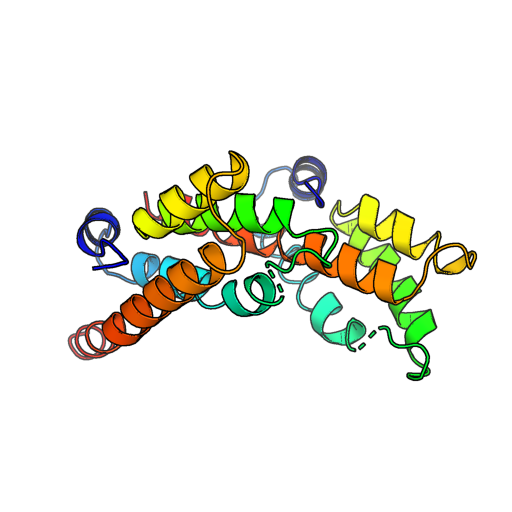920 23.404 1.00 21.24 95 LEU B CA 1
ATOM 1473 C C . LEU B 1 96 ? 46.201 33.428 24.700 1.00 22.52 95 LEU B C 1
ATOM 1474 O O . LEU B 1 96 ? 45.702 32.456 25.263 1.00 22.72 95 LEU B O 1
ATOM 1479 N N . LEU B 1 97 ? 47.280 34.073 25.134 1.00 22.01 96 LEU B N 1
ATOM 1480 C CA . LEU B 1 97 ? 47.975 33.627 26.354 1.00 23.29 96 LEU B CA 1
ATOM 1481 C C . LEU B 1 97 ? 47.048 33.884 27.537 1.00 21.97 96 LEU B C 1
ATOM 1482 O O . LEU B 1 97 ? 46.956 33.053 28.457 1.00 21.34 96 LEU B O 1
ATOM 1487 N N . ASP B 1 98 ? 46.394 35.022 27.575 1.00 23.59 97 ASP B N 1
ATOM 1488 C CA . ASP B 1 98 ? 45.408 35.298 28.640 1.00 23.34 97 ASP B CA 1
ATOM 1489 C C . ASP B 1 98 ? 44.287 34.283 28.689 1.00 22.96 97 ASP B C 1
ATOM 1490 O O . ASP B 1 98 ? 43.855 33.853 29.763 1.00 22.16 97 ASP B O 1
ATOM 1495 N N . ILE B 1 99 ? 43.768 33.915 27.526 1.00 21.61 98 ILE B N 1
ATOM 1496 C CA . ILE B 1 99 ? 42.768 32.855 27.435 1.00 21.20 98 ILE B CA 1
ATOM 1497 C C . ILE B 1 99 ? 43.259 31.501 27.896 1.00 23.43 98 ILE B C 1
ATOM 1498 O O . ILE B 1 99 ? 42.583 30.791 28.588 1.00 24.99 98 ILE B O 1
ATOM 1503 N N . ALA B 1 100 ? 44.490 31.181 27.581 1.00 19.87 99 ALA B N 1
ATOM 1504 C CA . ALA B 1 100 ? 45.122 29.953 28.046 1.00 20.69 99 ALA B CA 1
ATOM 1505 C C . ALA B 1 100 ? 45.194 29.980 29.587 1.00 22.98 99 ALA B C 1
ATOM 1506 O O . ALA B 1 100 ? 44.944 28.962 30.223 1.00 21.89 99 ALA B O 1
ATOM 1508 N N . ALA B 1 101 ? 45.610 31.093 30.160 1.00 19.47 100 ALA B N 1
ATOM 1509 C CA . ALA B 1 101 ? 45.686 31.193 31.610 1.00 19.79 100 ALA B CA 1
ATOM 1510 C C . ALA B 1 101 ? 44.294 31.020 32.221 1.00 23.28 100 ALA B C 1
ATOM 1511 O O . ALA B 1 101 ? 44.152 30.431 33.314 1.00 22.18 100 ALA B O 1
ATOM 1513 N N . TYR B 1 102 ? 43.257 31.515 31.546 1.00 22.62 101 TYR B N 1
ATOM 1514 C CA . TYR B 1 102 ? 41.878 31.361 32.031 1.00 20.83 101 TYR B CA 1
ATOM 1515 C C . TYR B 1 102 ? 41.424 29.920 32.093 1.00 22.00 101 TYR B C 1
ATOM 1516 O O . TYR B 1 102 ? 40.456 29.626 32.811 1.00 23.56 101 TYR B O 1
ATOM 1525 N N . ALA B 1 103 ? 42.101 29.009 31.386 1.00 24.22 102 ALA B N 1
ATOM 1526 C CA . ALA B 1 103 ? 41.721 27.588 31.442 1.00 21.81 102 ALA B CA 1
ATOM 1527 C C . ALA B 1 103 ? 41.759 27.030 32.876 1.00 24.23 102 ALA B C 1
ATOM 1528 O O . ALA B 1 103 ? 41.010 26.125 33.187 1.00 25.03 102 ALA B O 1
ATOM 1530 N N . HIS B 1 104 ? 42.668 27.561 33.684 1.00 24.29 103 HIS B N 1
ATOM 1531 C CA A HIS B 1 104 ? 42.752 27.120 35.078 0.70 22.20 103 HIS B CA 1
ATOM 1532 C CA B HIS B 1 104 ? 42.812 27.271 35.135 0.30 23.40 103 HIS B CA 1
ATOM 1533 C C . HIS B 1 104 ? 41.445 27.401 35.810 1.00 23.17 103 HIS B C 1
ATOM 1534 O O . HIS B 1 104 ? 40.893 26.479 36.471 1.00 21.93 103 HIS B O 1
ATOM 1547 N N . GLU B 1 105 ? 40.869 28.581 35.634 1.00 22.84 104 GLU B N 1
ATOM 1548 C CA A GLU B 1 105 ? 39.538 28.885 36.192 0.50 26.48 104 GLU B CA 1
ATOM 1549 C CA B GLU B 1 105 ? 39.550 28.849 36.227 0.50 24.81 104 GLU B CA 1
ATOM 1550 C C . GLU B 1 105 ? 38.420 27.987 35.659 1.00 24.71 104 GLU B C 1
ATOM 1551 O O . GLU B 1 105 ? 37.504 27.570 36.373 1.00 23.7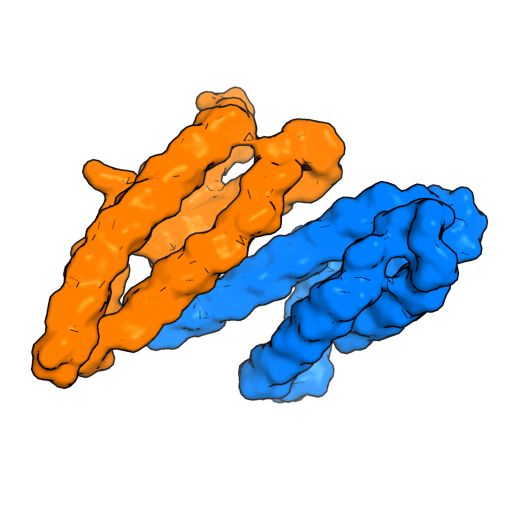4 104 GLU B O 1
ATOM 1562 N N . GLN B 1 106 ? 38.472 27.753 34.371 1.00 22.63 105 GLN B N 1
ATOM 1563 C CA . GLN B 1 106 ? 37.424 26.942 33.739 1.00 25.61 105 GLN B CA 1
ATOM 1564 C C . GLN B 1 106 ? 37.431 25.530 34.308 1.00 25.91 105 GLN B C 1
ATOM 1565 O O . GLN B 1 106 ? 36.360 24.984 34.609 1.00 24.09 105 GLN B O 1
ATOM 1571 N N . ALA B 1 107 ? 38.616 24.973 34.550 1.00 22.71 106 ALA B N 1
ATOM 1572 C CA . ALA B 1 107 ? 38.687 23.619 35.115 1.00 23.40 106 ALA B CA 1
ATOM 1573 C C . ALA B 1 107 ? 38.089 23.538 36.550 1.00 21.97 106 ALA B C 1
ATOM 1574 O O . ALA B 1 107 ? 37.322 22.633 36.932 1.00 23.17 106 ALA B O 1
ATOM 1576 N N . LEU B 1 108 ? 38.449 24.547 37.336 1.00 24.98 107 LEU B N 1
ATOM 1577 C CA . LEU B 1 108 ? 37.972 24.710 38.697 1.00 25.19 107 LEU B CA 1
ATOM 1578 C C . LEU B 1 108 ? 36.469 24.736 38.730 1.00 24.83 107 LEU B C 1
ATOM 1579 O O . LEU B 1 108 ? 35.819 23.993 39.472 1.00 25.20 107 LEU B O 1
ATOM 1584 N N . ARG B 1 109 ? 35.882 25.613 37.921 1.00 24.12 108 ARG B N 1
ATOM 1585 C CA . ARG B 1 109 ? 34.446 25.773 38.082 1.00 27.55 108 ARG B CA 1
ATOM 1586 C C . ARG B 1 109 ? 33.706 24.555 37.479 1.00 28.57 108 ARG B C 1
ATOM 1587 O O . ARG B 1 109 ? 32.621 24.177 37.990 1.00 27.44 108 ARG B O 1
ATOM 1595 N N . SER B 1 110 ? 34.282 23.885 36.463 1.00 26.29 109 SER B N 1
ATOM 1596 C CA A SER B 1 110 ? 33.672 22.626 36.007 0.50 27.88 109 SER B CA 1
ATOM 1597 C CA B SER B 1 110 ? 33.721 22.613 35.990 0.50 28.33 109 SER B CA 1
ATOM 1598 C C . SER B 1 110 ? 33.631 21.579 37.127 1.00 28.15 109 SER B C 1
ATOM 1599 O O . SER B 1 110 ? 32.627 20.856 37.275 1.00 28.30 109 SER B O 1
ATOM 1604 N N . LEU B 1 111 ? 34.682 21.500 37.965 1.00 25.32 110 LEU B N 1
ATOM 1605 C CA . LEU B 1 111 ? 34.689 20.513 39.082 1.00 27.44 110 LEU B CA 1
ATOM 1606 C C . LEU B 1 111 ? 33.643 20.836 40.150 1.00 27.20 110 LEU B C 1
ATOM 1607 O O . LEU B 1 111 ? 33.164 19.948 40.915 1.00 25.46 110 LEU B O 1
ATOM 1612 N N . LYS B 1 112 ? 33.295 22.125 40.231 1.00 29.47 111 LYS B N 1
ATOM 1613 C CA . LYS B 1 112 ? 32.274 22.569 41.198 1.00 32.74 111 LYS B CA 1
ATOM 1614 C C . LYS B 1 112 ? 30.882 22.157 40.722 1.00 35.53 111 LYS B C 1
ATOM 1615 O O . LYS B 1 112 ? 29.979 22.004 41.542 1.00 35.49 111 LYS B O 1
ATOM 1621 N N . GLY B 1 113 ? 30.728 21.946 39.414 1.00 39.47 112 GLY B N 1
ATOM 1622 C CA . GLY B 1 113 ? 29.543 21.304 38.865 1.00 43.93 112 GLY B CA 1
ATOM 1623 C C . GLY B 1 113 ? 28.320 22.193 38.981 1.00 48.24 112 GLY B C 1
ATOM 1624 O O . GLY B 1 113 ? 28.453 23.417 39.094 1.00 52.95 112 GLY B O 1
#

Foldseek 3Di:
DLFDQVVQCVVVVNDVVSSVVLLVVLVVLCVVQVVQDVPDPCNLVSLVSNLVSCVVGGSPVLNVLSVCVVVVNHGSVSNNVSVVVVNVVSVVVVVVVVVVVVD/DQAPQVVLCVPDDPDCPVLLVLLVVLLVCVVVLLVLDVVDPCNLVSLVVNLVSCVVRRSPVLVVLSVCVVVVNHHSVSNNVSSVVVNVVSVVCVVVVVVVVVVD

Solvent-accessible surface area: 10569 Å² total

B-factor: mean 30.13, std 10.46, range [10.19, 73.86]

Nearest PDB structures (foldseek):
  2ooc-assembly1_A  TM=1.006E+00  e=3.943E-15  Caulobacter vibrioides CB15
  1wn0-assembly1_A  TM=5.543E-01  e=1.027E-02  Zea mays
  1wn0-assembly4_D  TM=5.199E-01  e=1.622E-02  Zea mays
  3us6-assembly1_A  TM=4.984E-01  e=2.250E-01  Medicago truncatula
  2ooc-assembly1_A  TM=9.373E-01  e=6.687E-12  Caulobacter vibrioides CB15